Protein AF-A0A397TLA1-F1 (afdb_monomer)

InterPro domains:
  IPR000210 BTB/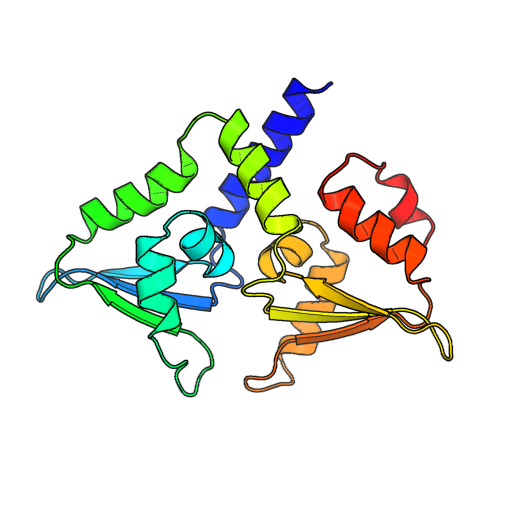POZ domain [PF00651] (15-106)
  IPR000210 BTB/POZ domain [PS50097] (23-85)
  IPR000210 BTB/POZ domain [PS50097] (108-170)
  IPR000210 BTB/POZ domain [SM00225] (23-125)
  IPR011333 SKP1/BTB/POZ domain superfamily [G3DSA:3.30.710.10] (3-90)
  IPR011333 SKP1/BTB/POZ domain superfamily [G3DSA:3.30.710.10] (91-175)
  IPR011333 SKP1/BTB/POZ domain superfamily [SSF54695] (5-84)
  IPR011333 SKP1/BTB/POZ domain superfamily [SSF54695] (95-170)

Foldseek 3Di:
DVVVVLLVLLVLLLVLFVDQPPFQEWEWEADPPQIDIDTGHCLLCVLVDVPVVVVQVPFDQDQQRRTYYYHHPHGPVRVVVVSVVSSDPDSNVSNVSSLVSLVDQPPFLAWEWEAAPPQIDIDTGHLSLCVSVDVVSVVVQVVQVVPDRNDRHYYYHHQHGPVLVVVVSCCSSPVPDPVSVVPRD

Nearest PDB structures (foldseek):
  2vkp-assembly1_B-2  TM=8.103E-01  e=4.830E-03  Homo sapiens
  7x4x-assembly2_C  TM=7.916E-01  e=1.753E-02  Homo sapiens
  9etx-assembly1_B  TM=4.830E-01  e=3.779E-03  Homo sapiens
  9ety-assembly1_B  TM=4.825E-01  e=7.422E-03  Homo sapiens
  9ety-assembly1_A  TM=4.480E-01  e=3.442E-02  Homo sapiens

pLDDT: mean 77.21, std 14.26, range [38.0, 95.19]

Sequence (185 aa):
MPTEFFSKLSHNYIELLKDDEYCDITIEVGEDPNVKIFRAHMNILCYRSPYLRRALASNKKNDDGLSHIKLSNVSPEIFQIILELNLCYKSRYASQNYIELLKDDEYYDITIEVGGDPNVKIFRAHMNILCYRSPYLRRALTSNRRNNDNILAHIKFPNISPEIFQIILESYIEEINQFVFANIV

Organism: NCBI:txid658196

Mean predicted aligned error: 8.97 Å

Secondary structure (DSSP, 8-state):
-HHHHHHHHHHHHHHHHH--TT--EEEEES-TTS-EEEEE-HHHHHHH-HHHHHHHHTPPPPTTS-EEEEETTS-HHHHHHHHHHHHHS-HHHHHHHHHHHHH--SS--EEEEES-TT--EEEEE-HHHHHHH-HHHHHHHHHHTTS-SS--EEEEETTS-HHHHHHHHHHTTS---TTTGGGT-

Solvent-accessible surface area (backbone atoms only — not comparable to full-atom values): 10569 Å² total; per-residue (Å²): 112,70,69,56,51,39,49,51,41,20,49,50,45,45,50,58,72,68,49,80,70,76,48,45,30,40,39,40,21,23,49,89,92,57,60,40,79,45,75,41,46,54,54,60,48,34,70,76,28,68,65,54,32,57,62,50,73,74,50,73,63,48,99,81,57,46,33,70,48,79,40,56,94,40,52,44,68,60,49,51,48,55,59,48,52,73,65,64,57,59,54,75,52,36,24,48,53,45,49,51,58,73,70,44,85,67,74,51,50,30,41,38,42,21,19,43,89,90,58,60,42,79,45,73,38,46,55,56,61,47,33,71,76,28,69,66,54,30,55,57,50,61,64,52,59,81,75,56,86,78,57,71,41,75,50,78,38,53,92,40,52,45,68,59,49,50,51,54,60,49,33,77,70,38,92,63,58,78,66,60,65,72,75,74,114

Radius of gyration: 17.91 Å; Cα contacts (8 Å, |Δi|>4): 234; chains: 1; bounding box: 44×33×53 Å

Structure (mmCIF, N/CA/C/O backbone):
data_AF-A0A397TLA1-F1
#
_entry.id   AF-A0A397TLA1-F1
#
loop_
_atom_site.group_PDB
_atom_site.id
_atom_site.type_symbol
_atom_site.label_atom_id
_atom_site.label_alt_id
_atom_site.label_comp_id
_atom_site.label_asym_id
_atom_site.label_entity_id
_atom_site.label_seq_id
_atom_site.pdbx_PDB_ins_code
_atom_site.Cartn_x
_atom_site.Cartn_y
_atom_site.Cartn_z
_atom_site.occupancy
_atom_site.B_iso_or_equiv
_atom_site.auth_seq_id
_atom_site.auth_comp_id
_atom_site.auth_asym_id
_atom_site.auth_atom_id
_atom_site.pdbx_PDB_model_num
ATOM 1 N N . MET A 1 1 ? 13.402 14.336 20.586 1.00 61.03 1 MET A N 1
ATOM 2 C CA . MET A 1 1 ? 11.933 14.201 20.624 1.00 61.03 1 MET A CA 1
ATOM 3 C C . MET A 1 1 ? 11.291 14.368 19.232 1.00 61.03 1 MET A C 1
ATOM 5 O O . MET A 1 1 ? 10.930 13.333 18.705 1.00 61.03 1 MET A O 1
ATOM 9 N N . PRO A 1 2 ? 11.255 15.514 18.507 1.00 62.81 2 PRO A N 1
ATOM 10 C CA . PRO A 1 2 ? 10.712 15.526 17.127 1.00 62.81 2 PRO A CA 1
ATOM 11 C C . PRO A 1 2 ? 11.607 14.832 16.085 1.00 62.81 2 PRO A C 1
ATOM 13 O O . PRO A 1 2 ? 11.128 14.103 15.225 1.00 62.81 2 PRO A O 1
ATOM 16 N N . THR A 1 3 ? 12.927 15.038 16.163 1.00 66.38 3 THR A N 1
ATOM 17 C CA . THR A 1 3 ? 13.888 14.487 15.189 1.00 66.38 3 THR A CA 1
ATOM 18 C C . THR A 1 3 ? 13.927 12.959 15.200 1.00 66.38 3 THR A C 1
ATOM 20 O O . THR A 1 3 ? 14.058 12.340 14.151 1.00 66.38 3 THR A O 1
ATOM 23 N N . GLU A 1 4 ? 13.787 12.353 16.379 1.00 75.00 4 GLU A N 1
ATOM 24 C CA . GLU A 1 4 ? 13.768 10.898 16.557 1.00 75.00 4 GLU A CA 1
ATOM 25 C C . GLU A 1 4 ? 12.482 10.284 15.995 1.00 75.00 4 GLU A C 1
ATOM 27 O O . GLU A 1 4 ? 12.544 9.327 15.228 1.00 75.00 4 GLU A O 1
ATOM 32 N N . PHE A 1 5 ? 11.337 10.915 16.264 1.00 71.56 5 PHE A N 1
ATOM 33 C CA . PHE A 1 5 ? 10.049 10.544 15.688 1.00 71.56 5 PHE A CA 1
ATOM 34 C C . PHE A 1 5 ? 10.057 10.605 14.150 1.00 71.56 5 PHE A C 1
ATOM 36 O O . PHE A 1 5 ? 9.744 9.616 13.486 1.00 71.56 5 PHE A O 1
ATOM 43 N N . PHE A 1 6 ? 10.486 11.727 13.556 1.00 72.12 6 PHE A N 1
ATOM 44 C CA . PHE A 1 6 ? 10.551 11.854 12.095 1.00 72.12 6 PHE A CA 1
ATOM 45 C C . PHE A 1 6 ? 11.574 10.894 11.477 1.00 72.12 6 PHE A C 1
ATOM 47 O O . PHE A 1 6 ? 11.325 10.353 10.399 1.00 72.12 6 PHE A O 1
ATOM 54 N N . SER A 1 7 ? 12.691 10.632 12.164 1.00 77.69 7 SER A N 1
ATOM 55 C CA . SER A 1 7 ? 13.667 9.615 11.755 1.00 77.69 7 SER A CA 1
ATOM 56 C C . SER A 1 7 ? 13.031 8.222 11.721 1.00 77.69 7 SER A C 1
ATOM 58 O O . SER A 1 7 ? 13.134 7.522 10.714 1.00 77.69 7 SER A O 1
ATOM 60 N N . LYS A 1 8 ? 12.279 7.852 12.764 1.00 79.38 8 LYS A N 1
ATOM 61 C CA . LYS A 1 8 ? 11.575 6.567 12.851 1.00 79.38 8 LYS A CA 1
ATOM 62 C C . LYS A 1 8 ? 10.486 6.425 11.788 1.00 79.38 8 LYS A C 1
ATOM 64 O O . LYS A 1 8 ? 10.414 5.390 11.139 1.00 79.38 8 LYS A O 1
ATOM 69 N N . LEU A 1 9 ? 9.682 7.462 11.545 1.00 76.69 9 LEU A N 1
ATOM 70 C CA . LEU A 1 9 ? 8.700 7.449 10.452 1.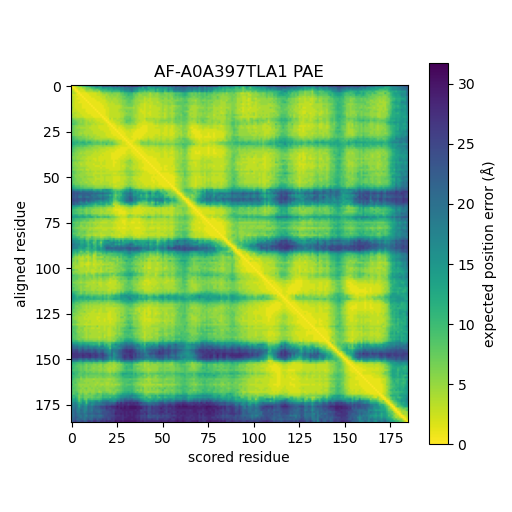00 76.69 9 LEU A CA 1
ATOM 71 C C . LEU A 1 9 ? 9.361 7.330 9.075 1.00 76.69 9 LEU A C 1
ATOM 73 O O . LEU A 1 9 ? 8.881 6.583 8.228 1.00 76.69 9 LEU A O 1
ATOM 77 N N . SER A 1 10 ? 10.477 8.034 8.863 1.00 78.38 10 SER A N 1
ATOM 78 C CA . SER A 1 10 ? 11.254 7.921 7.623 1.00 78.38 10 SER A CA 1
ATOM 79 C C . SER A 1 10 ? 11.753 6.494 7.418 1.00 78.38 10 SER A C 1
ATOM 81 O O . SER A 1 10 ? 11.657 5.960 6.317 1.00 78.38 10 SER A O 1
ATOM 83 N N . HIS A 1 11 ? 12.272 5.880 8.483 1.00 80.81 11 HIS A N 1
ATOM 84 C CA . HIS A 1 11 ? 12.753 4.507 8.458 1.00 80.81 11 HIS A CA 1
ATOM 85 C C . HIS A 1 11 ? 11.624 3.525 8.134 1.00 80.81 11 HIS A C 1
ATOM 87 O O . HIS A 1 11 ? 11.766 2.736 7.207 1.00 80.81 11 HIS A O 1
ATOM 93 N N . ASN A 1 12 ? 10.475 3.659 8.801 1.00 81.62 12 ASN A N 1
ATOM 94 C CA . ASN A 1 12 ? 9.298 2.833 8.542 1.00 81.62 12 ASN A CA 1
ATOM 95 C C . ASN A 1 12 ? 8.833 2.913 7.083 1.00 81.62 12 ASN A C 1
ATOM 97 O O . ASN A 1 12 ? 8.512 1.897 6.477 1.00 81.62 12 ASN A O 1
ATOM 101 N N . TYR A 1 13 ? 8.809 4.116 6.503 1.00 79.69 13 TYR A N 1
ATOM 102 C CA . TYR A 1 13 ? 8.435 4.301 5.102 1.00 79.69 13 TYR A CA 1
ATOM 103 C C . TYR A 1 13 ? 9.435 3.649 4.138 1.00 79.69 13 TYR A C 1
ATOM 105 O O . TYR A 1 13 ? 9.034 3.048 3.145 1.00 79.69 13 TYR A O 1
ATOM 113 N N . ILE A 1 14 ? 10.735 3.739 4.438 1.00 80.69 14 ILE A N 1
ATOM 114 C CA . ILE A 1 14 ? 11.793 3.084 3.655 1.00 80.69 14 ILE A CA 1
ATOM 115 C C . ILE A 1 14 ? 11.670 1.561 3.735 1.00 80.69 14 ILE A C 1
ATOM 117 O O . ILE A 1 14 ? 11.853 0.894 2.720 1.00 80.69 14 ILE A O 1
ATOM 121 N N . GLU A 1 15 ? 11.385 1.008 4.915 1.00 84.12 15 GLU A N 1
ATOM 122 C CA . GLU A 1 15 ? 11.155 -0.430 5.075 1.00 84.12 15 GLU A CA 1
ATOM 123 C C . GLU A 1 15 ? 9.903 -0.879 4.324 1.00 84.12 15 GLU A C 1
ATOM 125 O O . GLU A 1 15 ? 9.980 -1.841 3.570 1.00 84.12 15 GLU A O 1
ATOM 130 N N . LEU A 1 16 ? 8.797 -0.133 4.430 1.00 83.38 16 LEU A N 1
ATOM 131 C CA . LEU A 1 16 ? 7.561 -0.419 3.698 1.00 83.38 16 LEU A CA 1
ATOM 132 C C . LEU A 1 16 ? 7.778 -0.439 2.178 1.00 83.38 16 LEU A C 1
ATOM 134 O O . LEU A 1 16 ? 7.240 -1.297 1.493 1.00 83.38 16 LEU A O 1
ATOM 138 N N . LEU A 1 17 ? 8.585 0.482 1.646 1.00 79.62 17 LEU A N 1
ATOM 139 C CA . LEU A 1 17 ? 8.916 0.534 0.219 1.00 79.62 17 LEU A CA 1
ATOM 140 C C . LEU A 1 17 ? 9.814 -0.619 -0.257 1.00 79.62 17 LEU A C 1
ATOM 142 O O . LEU A 1 17 ? 9.858 -0.897 -1.454 1.00 79.62 17 LEU A O 1
ATOM 146 N N . LYS A 1 18 ? 10.576 -1.236 0.651 1.00 80.81 18 LYS A N 1
ATOM 147 C CA . LYS A 1 18 ? 11.429 -2.399 0.358 1.00 80.81 18 LYS A CA 1
ATOM 148 C C . LYS A 1 18 ? 10.708 -3.726 0.575 1.00 80.81 18 LYS A C 1
ATOM 150 O O . LYS A 1 18 ? 11.216 -4.748 0.121 1.00 80.81 18 LYS A O 1
ATOM 155 N N . ASP A 1 19 ? 9.589 -3.701 1.289 1.00 82.56 19 ASP A N 1
ATOM 156 C CA . ASP A 1 19 ? 8.765 -4.867 1.568 1.00 82.56 19 ASP A CA 1
ATOM 157 C C . ASP A 1 19 ? 8.106 -5.367 0.274 1.00 82.56 19 ASP A C 1
ATOM 159 O O . ASP A 1 19 ? 7.512 -4.593 -0.479 1.00 82.56 19 ASP A O 1
ATOM 163 N N . ASP A 1 20 ? 8.226 -6.662 -0.001 1.00 81.88 20 ASP A N 1
ATOM 164 C CA . ASP A 1 20 ? 7.573 -7.320 -1.133 1.00 81.88 20 ASP A CA 1
ATOM 165 C C . ASP A 1 20 ? 6.206 -7.923 -0.749 1.00 81.88 20 ASP A C 1
ATOM 167 O O . ASP A 1 20 ? 5.469 -8.429 -1.611 1.00 81.88 20 ASP A O 1
ATOM 171 N N . GLU A 1 21 ? 5.824 -7.829 0.531 1.00 82.62 21 GLU A N 1
ATOM 172 C CA . GLU A 1 21 ? 4.483 -8.138 1.003 1.00 82.62 21 GLU A CA 1
ATOM 173 C C . GLU A 1 21 ? 3.470 -7.078 0.531 1.00 82.62 21 GLU A C 1
ATOM 175 O O . GLU A 1 21 ? 3.739 -5.880 0.446 1.00 82.62 21 GLU A O 1
ATOM 180 N N . TYR A 1 22 ? 2.246 -7.530 0.245 1.00 79.56 22 TYR A N 1
ATOM 181 C CA . TYR A 1 22 ? 1.111 -6.678 -0.146 1.00 79.56 22 TYR A CA 1
ATOM 182 C C . TYR A 1 22 ? 1.318 -5.817 -1.407 1.00 79.56 22 TYR A C 1
ATOM 184 O O . TYR A 1 22 ? 0.520 -4.918 -1.646 1.00 79.56 22 TYR A O 1
ATOM 192 N N . CYS A 1 23 ? 2.318 -6.101 -2.251 1.00 85.94 23 CYS A N 1
ATOM 193 C CA . CYS A 1 23 ? 2.401 -5.477 -3.572 1.00 85.94 23 CYS A CA 1
ATOM 194 C C . CYS A 1 23 ? 1.155 -5.811 -4.408 1.00 85.94 23 CYS A C 1
ATOM 196 O O . CYS A 1 23 ? 0.859 -6.984 -4.659 1.00 85.94 23 CYS A O 1
ATOM 198 N N . ASP A 1 24 ? 0.464 -4.770 -4.851 1.00 83.62 24 ASP A N 1
ATOM 199 C CA . ASP A 1 24 ? -0.797 -4.783 -5.598 1.00 83.62 24 ASP A CA 1
ATOM 200 C C . ASP A 1 24 ? -0.617 -4.344 -7.064 1.00 83.62 24 ASP A C 1
ATOM 202 O O . ASP A 1 24 ? -1.585 -4.292 -7.829 1.00 83.62 24 ASP A O 1
ATOM 206 N N . ILE A 1 25 ? 0.629 -4.074 -7.473 1.00 85.31 25 ILE A N 1
ATOM 207 C CA . ILE A 1 25 ? 1.007 -3.771 -8.852 1.00 85.31 25 ILE A CA 1
ATOM 208 C C . ILE A 1 25 ? 2.279 -4.500 -9.295 1.00 85.31 25 ILE A C 1
ATOM 210 O O . ILE A 1 25 ? 3.273 -4.578 -8.568 1.00 85.31 25 ILE A O 1
ATOM 214 N N . THR A 1 26 ? 2.246 -4.970 -10.542 1.00 90.00 26 THR A N 1
ATOM 215 C CA . THR A 1 26 ? 3.396 -5.463 -11.303 1.00 90.00 26 THR A CA 1
ATOM 216 C C . THR A 1 26 ? 3.693 -4.525 -12.476 1.00 90.00 26 THR A C 1
ATOM 218 O O . THR A 1 26 ? 2.801 -4.171 -13.244 1.00 90.00 26 THR A O 1
ATOM 221 N N . ILE A 1 27 ? 4.952 -4.124 -12.628 1.00 90.38 27 ILE A N 1
ATOM 222 C CA . ILE A 1 27 ? 5.411 -3.178 -13.649 1.00 90.38 27 ILE A CA 1
ATOM 223 C C . ILE A 1 27 ? 6.466 -3.872 -14.505 1.00 90.38 27 ILE A C 1
ATOM 225 O O . ILE A 1 27 ? 7.557 -4.174 -14.025 1.00 90.38 27 ILE A O 1
ATOM 229 N N . GLU A 1 28 ? 6.145 -4.121 -15.768 1.00 92.94 28 GLU A N 1
ATOM 230 C CA . GLU A 1 28 ? 7.103 -4.587 -16.768 1.00 92.94 28 GLU A CA 1
ATOM 231 C C . GLU A 1 28 ? 7.784 -3.375 -17.410 1.00 92.94 28 GLU A C 1
ATOM 233 O O . GLU A 1 28 ? 7.113 -2.476 -17.914 1.00 92.94 28 GLU A O 1
ATOM 238 N N . VAL A 1 29 ? 9.111 -3.321 -17.380 1.00 93.94 29 VAL A N 1
ATOM 239 C CA . VAL A 1 29 ? 9.891 -2.172 -17.855 1.00 93.94 29 VAL A CA 1
ATOM 240 C C . VAL A 1 29 ? 10.926 -2.624 -18.869 1.00 93.94 29 VAL A C 1
ATOM 242 O O . VAL A 1 29 ? 11.595 -3.636 -18.657 1.00 93.94 29 VAL A O 1
ATOM 245 N N . GLY A 1 30 ? 11.095 -1.827 -19.920 1.00 92.81 30 GLY A N 1
ATOM 246 C CA . GLY A 1 30 ? 12.044 -2.075 -20.997 1.00 92.81 30 GLY A CA 1
ATOM 247 C C . GLY A 1 30 ? 11.428 -2.802 -22.189 1.00 92.81 30 GLY A C 1
ATOM 248 O O . GLY A 1 30 ? 10.219 -3.033 -22.270 1.00 92.81 30 GLY A O 1
ATOM 249 N N . GLU A 1 31 ? 12.295 -3.150 -23.132 1.00 90.88 31 GLU A N 1
ATOM 250 C CA . GLU A 1 31 ? 11.961 -3.845 -24.374 1.00 90.88 31 GLU A CA 1
ATOM 251 C C . GLU A 1 31 ? 12.884 -5.048 -24.554 1.00 90.88 31 GLU A C 1
ATOM 253 O O . GLU A 1 31 ? 13.997 -5.063 -24.026 1.00 90.88 31 GLU A O 1
ATOM 258 N N . ASP A 1 32 ? 12.414 -6.064 -25.281 1.00 87.06 32 ASP A N 1
ATOM 259 C CA . ASP A 1 32 ? 13.175 -7.288 -25.541 1.00 87.06 32 ASP A CA 1
ATOM 260 C C . ASP A 1 32 ? 14.551 -6.967 -26.163 1.00 87.06 32 ASP A C 1
ATOM 262 O O . ASP A 1 32 ? 14.627 -6.129 -27.068 1.00 87.06 32 ASP A O 1
ATOM 266 N N . PRO A 1 33 ? 15.651 -7.581 -25.683 1.00 88.62 33 PRO A N 1
ATOM 267 C CA . PRO A 1 33 ? 15.737 -8.637 -24.659 1.00 88.62 33 PRO A CA 1
ATOM 268 C C . PRO A 1 33 ? 15.887 -8.130 -23.209 1.00 88.62 33 PRO A C 1
ATOM 270 O O . PRO A 1 33 ? 16.055 -8.922 -22.285 1.00 88.62 33 PRO A O 1
ATOM 273 N N . ASN A 1 34 ? 15.852 -6.816 -22.981 1.00 90.19 34 ASN A N 1
ATOM 274 C CA . ASN A 1 34 ? 16.165 -6.167 -21.705 1.00 90.19 34 ASN A CA 1
ATOM 275 C C . ASN A 1 34 ? 14.898 -5.770 -20.933 1.00 90.19 34 ASN A C 1
ATOM 277 O O . ASN A 1 34 ? 14.701 -4.604 -20.581 1.00 90.19 34 ASN A O 1
ATOM 281 N N . VAL A 1 35 ? 14.033 -6.748 -20.670 1.00 94.00 35 VAL A N 1
ATOM 282 C CA . VAL A 1 35 ? 12.810 -6.553 -19.883 1.00 94.00 35 VAL A CA 1
ATOM 283 C C . VAL A 1 35 ? 13.050 -6.940 -18.426 1.00 94.00 35 VAL A C 1
ATOM 285 O O . VAL A 1 35 ? 13.612 -7.996 -18.135 1.00 94.00 35 VAL A O 1
ATOM 288 N N . LYS A 1 36 ? 12.583 -6.109 -17.489 1.00 95.19 36 LYS A N 1
ATOM 289 C CA . LYS A 1 36 ? 12.593 -6.412 -16.052 1.00 95.19 36 LYS A CA 1
ATOM 290 C C . LYS A 1 36 ? 11.224 -6.168 -15.434 1.00 95.19 36 LYS A C 1
ATOM 292 O O . LYS A 1 36 ? 10.534 -5.211 -15.776 1.00 95.19 36 LYS A O 1
ATOM 297 N N . ILE A 1 37 ? 10.860 -7.029 -14.490 1.00 92.38 37 ILE A N 1
ATOM 298 C CA . ILE A 1 37 ? 9.601 -6.959 -13.752 1.00 92.38 37 ILE A CA 1
ATOM 299 C C . ILE A 1 37 ? 9.861 -6.390 -12.358 1.00 92.38 37 ILE A C 1
ATOM 301 O O . ILE A 1 37 ? 10.768 -6.836 -11.652 1.00 92.38 37 ILE A O 1
ATOM 305 N N . PHE A 1 38 ? 9.040 -5.424 -11.959 1.00 90.62 38 PHE A N 1
ATOM 306 C CA . PHE A 1 38 ? 9.057 -4.797 -10.643 1.00 90.62 38 PHE A CA 1
ATOM 307 C C . PHE A 1 38 ? 7.720 -5.017 -9.944 1.00 90.62 38 PHE A C 1
ATOM 309 O O . PHE A 1 38 ? 6.666 -4.932 -10.572 1.00 90.62 38 PHE A O 1
ATOM 316 N N . ARG A 1 39 ? 7.762 -5.261 -8.635 1.00 88.94 39 ARG A N 1
ATOM 317 C CA . ARG A 1 39 ? 6.581 -5.285 -7.767 1.00 88.94 39 ARG A CA 1
ATOM 318 C C . ARG A 1 39 ? 6.648 -4.087 -6.833 1.00 88.94 39 ARG A C 1
ATOM 320 O O . ARG A 1 39 ? 7.735 -3.719 -6.396 1.00 88.94 39 ARG A O 1
ATOM 327 N N . ALA A 1 40 ? 5.508 -3.457 -6.592 1.00 88.31 40 ALA A N 1
ATOM 328 C CA . ALA A 1 40 ? 5.420 -2.268 -5.755 1.00 88.31 40 ALA A CA 1
ATOM 329 C C . ALA A 1 40 ? 4.011 -2.118 -5.167 1.00 88.31 40 ALA A C 1
ATOM 331 O O . ALA A 1 40 ? 3.120 -2.918 -5.462 1.00 88.31 40 ALA A O 1
ATOM 332 N N . HIS A 1 41 ? 3.816 -1.074 -4.361 1.00 85.94 41 HIS A N 1
ATOM 333 C CA . HIS A 1 41 ? 2.515 -0.683 -3.817 1.00 85.94 41 HIS A CA 1
ATOM 334 C C . HIS A 1 41 ? 1.951 0.521 -4.583 1.00 85.94 41 HIS A C 1
ATOM 336 O O . HIS A 1 41 ? 2.597 1.573 -4.669 1.00 85.94 41 HIS A O 1
AT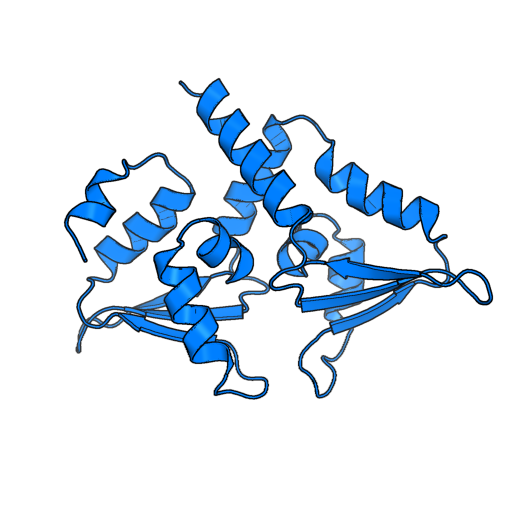OM 342 N N . MET A 1 42 ? 0.746 0.387 -5.141 1.00 85.50 42 MET A N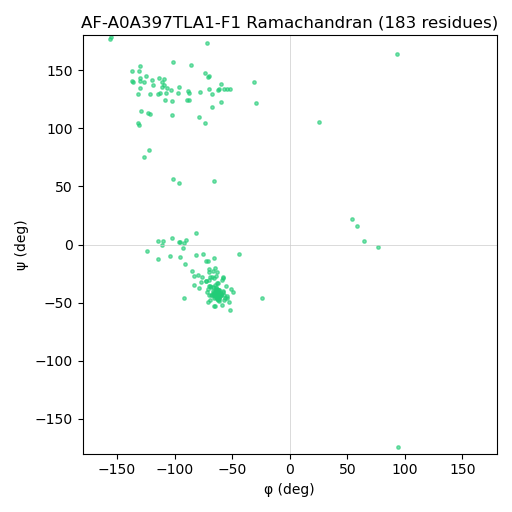 1
ATOM 343 C CA . MET A 1 42 ? 0.071 1.416 -5.932 1.00 85.50 42 MET A CA 1
ATOM 344 C C . MET A 1 42 ? -0.148 2.678 -5.119 1.00 85.50 42 MET A C 1
ATOM 346 O O . MET A 1 42 ? 0.121 3.759 -5.634 1.00 85.50 42 MET A O 1
ATOM 350 N N . ASN A 1 43 ? -0.590 2.557 -3.863 1.00 85.25 43 ASN A N 1
ATOM 351 C CA . ASN A 1 43 ? -0.820 3.710 -2.994 1.00 85.25 43 ASN A CA 1
ATOM 352 C C . ASN A 1 43 ? 0.445 4.580 -2.892 1.00 85.25 43 ASN A C 1
ATOM 354 O O . ASN A 1 43 ? 0.385 5.785 -3.123 1.00 85.25 43 ASN A O 1
ATOM 358 N N . ILE A 1 44 ? 1.616 3.969 -2.688 1.00 85.62 44 ILE A N 1
ATOM 359 C CA . ILE A 1 44 ? 2.885 4.697 -2.613 1.00 85.62 44 ILE A CA 1
ATOM 360 C C . ILE A 1 44 ? 3.289 5.268 -3.982 1.00 85.62 44 ILE A C 1
ATOM 362 O O . ILE A 1 44 ? 3.626 6.450 -4.088 1.00 85.62 44 ILE A O 1
ATOM 366 N N . LEU A 1 45 ? 3.239 4.469 -5.052 1.00 86.44 45 LEU A N 1
ATOM 367 C CA . LEU A 1 45 ? 3.636 4.921 -6.391 1.00 86.44 45 LEU A CA 1
ATOM 368 C C . LEU A 1 45 ? 2.753 6.054 -6.929 1.00 86.44 45 LEU A C 1
ATOM 370 O O . LEU A 1 45 ? 3.273 7.057 -7.425 1.00 86.44 45 LEU A O 1
ATOM 374 N N . CYS A 1 46 ? 1.431 5.915 -6.824 1.00 85.88 46 CYS A N 1
ATOM 375 C CA . CYS A 1 46 ? 0.448 6.908 -7.257 1.00 85.88 46 CYS A CA 1
ATOM 376 C C . CYS A 1 46 ? 0.530 8.181 -6.419 1.00 85.88 46 CYS A C 1
ATOM 378 O O . CYS A 1 46 ? 0.366 9.286 -6.950 1.00 85.88 46 CYS A O 1
ATOM 380 N N . TYR A 1 47 ? 0.804 8.051 -5.122 1.00 82.62 47 TYR A N 1
ATOM 381 C CA . TYR A 1 47 ? 1.042 9.195 -4.259 1.00 82.62 47 TYR A CA 1
ATOM 382 C C . TYR A 1 47 ? 2.282 9.984 -4.710 1.00 82.62 47 TYR A C 1
ATOM 384 O O . TYR A 1 47 ? 2.223 11.199 -4.892 1.00 82.62 47 TYR A O 1
ATOM 392 N N . ARG A 1 48 ? 3.392 9.289 -4.983 1.00 81.94 48 ARG A N 1
ATOM 393 C CA . ARG A 1 48 ? 4.688 9.902 -5.316 1.00 81.94 48 ARG A CA 1
ATOM 394 C C . ARG A 1 48 ? 4.822 10.388 -6.757 1.00 81.94 48 ARG A C 1
ATOM 396 O O . ARG A 1 48 ? 5.618 11.290 -7.018 1.00 81.94 48 ARG A O 1
ATOM 403 N N . SER A 1 49 ? 4.079 9.803 -7.692 1.00 84.00 49 SER A N 1
ATOM 404 C CA . SER A 1 49 ? 4.183 10.113 -9.116 1.00 84.00 49 SER A CA 1
ATOM 405 C C . SER A 1 49 ? 2.805 10.373 -9.724 1.00 84.00 49 SER A C 1
ATOM 407 O O . SER A 1 49 ? 2.092 9.431 -10.075 1.00 84.00 49 SER A O 1
ATOM 409 N N . PRO A 1 50 ? 2.439 11.648 -9.959 1.00 84.25 50 PRO A N 1
ATOM 410 C CA . PRO A 1 50 ? 1.221 11.997 -10.690 1.00 84.25 50 PRO A CA 1
ATOM 411 C C . PRO A 1 50 ? 1.171 11.395 -12.100 1.00 84.25 50 PRO A C 1
ATOM 413 O O . PRO A 1 50 ? 0.091 11.165 -12.638 1.00 84.25 50 PRO A O 1
ATOM 416 N N . TYR A 1 51 ? 2.334 11.147 -12.715 1.00 85.44 51 TYR A N 1
ATOM 417 C CA . TYR A 1 51 ? 2.420 10.448 -13.995 1.00 85.44 51 TYR A CA 1
ATOM 418 C C . TYR A 1 51 ? 1.951 8.995 -13.864 1.00 85.44 51 TYR A C 1
ATOM 420 O O . TYR A 1 51 ? 1.040 8.595 -14.587 1.00 85.44 51 TYR A O 1
ATOM 428 N N . LEU A 1 52 ? 2.514 8.239 -12.911 1.00 84.56 52 LEU A N 1
ATOM 429 C CA . LEU A 1 52 ? 2.107 6.851 -12.672 1.00 84.56 52 LEU A CA 1
ATOM 430 C C . LEU A 1 52 ? 0.655 6.779 -12.205 1.00 84.56 52 LEU A C 1
ATOM 432 O O . LEU A 1 52 ? -0.076 5.925 -12.689 1.00 84.56 52 LEU A O 1
ATOM 436 N N . ARG A 1 53 ? 0.204 7.723 -11.369 1.00 86.44 53 ARG A N 1
ATOM 437 C CA . ARG A 1 53 ? -1.205 7.844 -10.969 1.00 86.44 53 ARG A CA 1
ATOM 438 C C . ARG A 1 53 ? -2.134 7.899 -12.179 1.00 86.44 53 ARG A C 1
ATOM 440 O O . ARG A 1 53 ? -3.093 7.141 -12.249 1.00 86.44 53 ARG A O 1
ATOM 447 N N . ARG A 1 54 ? -1.837 8.763 -13.157 1.00 85.88 54 ARG A N 1
ATOM 448 C CA . ARG A 1 54 ? -2.640 8.862 -14.387 1.00 85.88 54 ARG A CA 1
ATOM 449 C C . ARG A 1 54 ? -2.559 7.596 -15.235 1.00 85.88 54 ARG A C 1
ATOM 451 O O . ARG A 1 54 ? -3.589 7.139 -15.713 1.00 85.88 54 ARG A O 1
ATOM 458 N N . ALA A 1 55 ? -1.364 7.028 -15.396 1.00 82.81 55 ALA A N 1
ATOM 459 C CA . ALA A 1 55 ? -1.168 5.795 -16.161 1.00 82.81 55 ALA A CA 1
ATOM 460 C C . ALA A 1 55 ? -1.908 4.592 -15.541 1.00 82.81 55 ALA A C 1
ATOM 462 O O . ALA A 1 55 ? -2.393 3.712 -16.257 1.00 82.81 55 ALA A O 1
ATOM 463 N N . LEU A 1 56 ? -2.023 4.567 -14.211 1.00 81.00 56 LEU A N 1
ATOM 464 C CA . LEU A 1 56 ? -2.706 3.517 -13.462 1.00 81.00 56 LEU A CA 1
ATOM 465 C C . LEU A 1 56 ? -4.214 3.712 -13.394 1.00 81.00 56 LEU A C 1
ATOM 467 O O . LEU A 1 56 ? -4.941 2.731 -13.492 1.00 81.00 56 LEU A O 1
ATOM 471 N N . ALA A 1 57 ? -4.695 4.952 -13.321 1.00 78.69 57 ALA A N 1
ATOM 472 C CA . ALA A 1 57 ? -6.125 5.248 -13.374 1.00 78.69 57 ALA A CA 1
ATOM 473 C C . ALA A 1 57 ? -6.783 4.754 -14.677 1.00 78.69 57 ALA A C 1
ATOM 475 O O . ALA A 1 57 ? -7.954 4.382 -14.679 1.00 78.69 57 ALA A O 1
ATOM 476 N N . SER A 1 58 ? -6.034 4.729 -15.785 1.00 69.62 58 SER A N 1
ATOM 477 C CA . SER A 1 58 ? -6.500 4.193 -17.069 1.00 69.62 58 SER A CA 1
ATOM 478 C C . SER A 1 58 ? -6.405 2.670 -17.199 1.00 69.62 58 SER A C 1
ATOM 480 O O . SER A 1 58 ? -6.913 2.124 -18.179 1.00 69.62 58 SER A O 1
ATOM 482 N N . ASN A 1 59 ? -5.756 1.976 -16.259 1.00 66.56 59 ASN A N 1
ATOM 483 C CA . ASN A 1 59 ? -5.603 0.527 -16.323 1.00 66.56 59 ASN A CA 1
ATOM 484 C C . ASN A 1 59 ? -6.795 -0.187 -15.687 1.00 66.56 59 ASN A C 1
ATOM 486 O O . ASN A 1 59 ? -7.190 0.098 -14.558 1.00 66.56 59 ASN A O 1
ATOM 490 N N . LYS A 1 60 ? -7.358 -1.155 -16.412 1.00 60.16 60 LYS A N 1
ATOM 491 C CA . LYS A 1 60 ? -8.331 -2.081 -15.832 1.00 60.16 60 LYS A CA 1
ATOM 492 C C . LYS A 1 60 ? -7.565 -3.113 -15.012 1.00 60.16 60 LYS A C 1
ATOM 494 O O . LYS A 1 60 ? -6.600 -3.684 -15.513 1.00 60.16 60 LYS A O 1
ATOM 499 N N . LYS A 1 61 ? -8.002 -3.356 -13.773 1.00 61.38 61 LYS A N 1
ATOM 500 C CA . LYS A 1 61 ? -7.525 -4.509 -13.002 1.00 61.38 61 LYS A CA 1
ATOM 501 C C . LYS A 1 61 ? -7.810 -5.777 -13.811 1.00 61.38 61 LYS A C 1
ATOM 503 O O . LYS A 1 61 ? -8.884 -5.907 -14.396 1.00 61.38 61 LYS A O 1
ATOM 508 N N . ASN A 1 62 ? -6.818 -6.646 -13.893 1.00 58.72 62 ASN A N 1
ATOM 509 C CA . ASN A 1 62 ? -6.928 -7.986 -14.459 1.00 58.72 62 ASN A CA 1
ATOM 510 C C . ASN A 1 62 ? -7.740 -8.909 -13.526 1.00 58.72 62 ASN A C 1
ATOM 512 O O . ASN A 1 62 ? -8.089 -8.544 -12.400 1.00 58.72 62 ASN A O 1
ATOM 516 N N . ASP A 1 63 ? -8.022 -10.121 -14.003 1.00 53.00 63 ASP A N 1
ATOM 517 C CA . ASP A 1 63 ? -8.854 -11.109 -13.305 1.00 53.00 63 ASP A CA 1
ATOM 518 C C . ASP A 1 63 ? -8.243 -11.633 -11.988 1.00 53.00 63 ASP A C 1
ATOM 520 O O . ASP A 1 63 ? -8.955 -12.261 -11.212 1.00 53.00 63 ASP A O 1
ATOM 524 N N . ASP A 1 64 ? -6.961 -11.369 -11.702 1.00 56.44 64 ASP A N 1
ATOM 525 C CA . ASP A 1 64 ? -6.299 -11.706 -10.426 1.00 56.44 64 ASP A CA 1
ATOM 526 C C . ASP A 1 64 ? -6.271 -10.534 -9.415 1.00 56.44 64 ASP A C 1
ATOM 528 O O . ASP A 1 64 ? -5.718 -10.653 -8.319 1.00 56.44 64 ASP A O 1
ATOM 532 N N . GLY A 1 65 ? -6.877 -9.393 -9.774 1.00 61.72 65 GLY A N 1
ATOM 533 C CA . GLY A 1 65 ? -6.977 -8.200 -8.933 1.00 61.72 65 GLY A CA 1
ATOM 534 C C . GLY A 1 65 ? -5.698 -7.358 -8.826 1.00 61.72 65 GLY A C 1
ATOM 535 O O . GLY A 1 65 ? -5.740 -6.302 -8.183 1.00 61.72 65 GLY A O 1
ATOM 536 N N . LEU A 1 66 ? -4.593 -7.778 -9.451 1.00 66.25 66 LEU A N 1
ATOM 537 C CA . LEU A 1 66 ? -3.255 -7.197 -9.342 1.00 66.25 66 LEU A CA 1
ATOM 538 C C . LEU A 1 66 ? -2.943 -6.340 -10.577 1.00 66.25 66 LEU A C 1
ATOM 540 O O . LEU A 1 66 ? -2.760 -6.830 -11.687 1.00 66.25 66 LEU A O 1
ATOM 544 N N . SER A 1 67 ? -2.850 -5.022 -10.409 1.00 76.25 67 SER A N 1
ATOM 545 C CA . SER A 1 67 ? -2.681 -4.125 -11.559 1.00 76.25 67 SER A CA 1
ATOM 546 C C . SER A 1 67 ? -1.382 -4.431 -12.312 1.00 76.25 67 SER A C 1
ATOM 548 O O . SER A 1 67 ? -0.320 -4.557 -11.704 1.00 76.25 67 SER A O 1
ATOM 550 N N . HIS A 1 68 ? -1.441 -4.513 -13.640 1.00 84.25 68 HIS A N 1
ATOM 551 C CA . HIS A 1 68 ? -0.266 -4.741 -14.479 1.00 84.25 68 HIS A CA 1
ATOM 552 C C . HIS A 1 68 ? -0.086 -3.596 -15.473 1.00 84.25 68 HIS A C 1
ATOM 554 O O . HIS A 1 68 ? -1.027 -3.240 -16.181 1.00 84.25 68 HIS A O 1
ATOM 560 N N . ILE A 1 69 ? 1.120 -3.024 -15.538 1.00 87.25 69 ILE A N 1
ATOM 561 C CA . ILE A 1 69 ? 1.462 -1.990 -16.524 1.00 87.25 69 ILE A CA 1
ATOM 562 C C . ILE A 1 69 ? 2.777 -2.314 -17.224 1.00 87.25 69 ILE A C 1
ATOM 564 O O . ILE A 1 69 ? 3.695 -2.861 -16.614 1.00 87.25 69 ILE A O 1
ATOM 568 N N . LYS A 1 70 ? 2.885 -1.890 -18.485 1.00 89.06 70 LYS A N 1
ATOM 569 C CA . LYS A 1 70 ? 4.106 -1.992 -19.282 1.00 89.06 70 LYS A CA 1
ATOM 570 C C . LYS A 1 70 ? 4.661 -0.609 -19.614 1.00 89.06 70 LYS A C 1
ATOM 572 O O . LYS A 1 70 ? 3.936 0.253 -20.107 1.00 89.06 70 LYS A O 1
ATOM 577 N N . LEU A 1 71 ? 5.949 -0.407 -19.351 1.00 88.88 71 LEU A N 1
ATOM 578 C CA . LEU A 1 71 ? 6.695 0.829 -19.580 1.00 88.88 71 LEU A CA 1
ATOM 579 C C . LEU A 1 71 ? 7.885 0.555 -20.510 1.00 88.88 71 LEU A C 1
ATOM 581 O O . LEU A 1 71 ? 9.021 0.415 -20.063 1.00 88.88 71 LEU A O 1
ATOM 585 N N . SER A 1 72 ? 7.625 0.503 -21.816 1.00 86.44 72 SER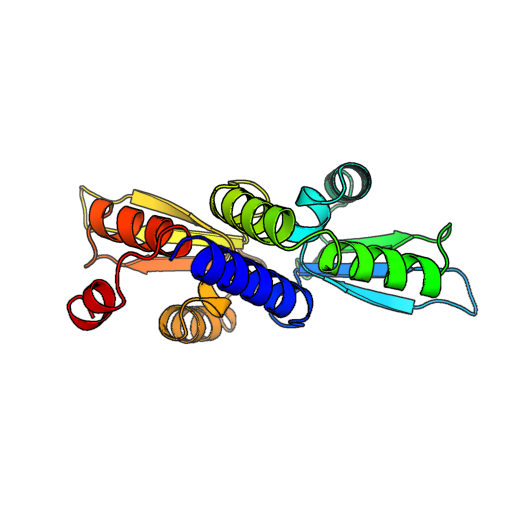 A N 1
ATOM 586 C CA . SER A 1 72 ? 8.656 0.204 -22.822 1.00 86.44 72 SER A CA 1
ATOM 587 C C . SER A 1 72 ? 9.685 1.332 -23.005 1.00 86.44 72 SER A C 1
ATOM 589 O O . SER A 1 72 ? 10.854 1.084 -23.262 1.00 86.44 72 SER A O 1
ATOM 591 N N . ASN A 1 73 ? 9.280 2.590 -22.796 1.00 84.75 73 ASN A N 1
ATOM 592 C CA . ASN A 1 73 ? 10.119 3.774 -23.049 1.00 84.75 73 ASN A CA 1
ATOM 593 C C . ASN A 1 73 ? 11.118 4.107 -21.921 1.00 84.75 73 ASN A C 1
ATOM 595 O O . ASN A 1 73 ? 11.685 5.200 -21.902 1.00 84.75 73 ASN A O 1
ATOM 599 N N . VAL A 1 74 ? 11.287 3.226 -20.936 1.00 88.44 74 VAL A N 1
ATOM 600 C CA . VAL A 1 74 ? 12.163 3.438 -19.776 1.00 88.44 74 VAL A CA 1
ATOM 601 C C . VAL A 1 74 ? 13.054 2.212 -19.632 1.00 88.44 74 VAL A C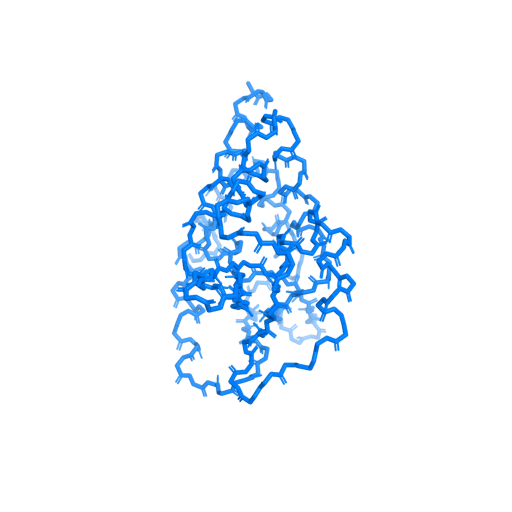 1
ATOM 603 O O . VAL A 1 74 ? 12.562 1.092 -19.724 1.00 88.44 74 VAL A O 1
ATOM 606 N N . SER A 1 75 ? 14.357 2.400 -19.402 1.00 92.44 75 SER A N 1
ATOM 607 C CA . SER A 1 75 ? 15.242 1.261 -19.135 1.00 92.44 75 SER A CA 1
ATOM 608 C C . SER A 1 75 ? 14.994 0.704 -17.724 1.00 92.44 75 SER A C 1
ATOM 610 O O . SER A 1 75 ? 14.696 1.482 -16.806 1.00 92.44 75 SER A O 1
ATOM 612 N N . PRO A 1 76 ? 15.154 -0.613 -17.507 1.00 93.56 76 PRO A N 1
ATOM 613 C CA . PRO A 1 76 ? 15.080 -1.213 -16.176 1.00 93.56 76 PRO A CA 1
ATOM 614 C C . PRO A 1 76 ? 15.934 -0.505 -15.116 1.00 93.56 76 PRO A C 1
ATOM 616 O O . PRO A 1 76 ? 15.491 -0.314 -13.986 1.00 93.56 76 PRO A O 1
ATOM 619 N N . GLU A 1 77 ? 17.147 -0.083 -15.467 1.00 91.38 77 GLU A N 1
ATOM 620 C CA . GLU A 1 77 ? 18.093 0.578 -14.562 1.00 91.38 77 GLU A CA 1
ATOM 621 C C . GLU A 1 77 ? 17.597 1.968 -14.168 1.00 91.38 77 GLU A C 1
ATOM 623 O O . GLU A 1 77 ? 17.624 2.328 -12.992 1.00 91.38 77 GLU A O 1
ATOM 628 N N . ILE A 1 78 ? 17.087 2.739 -15.133 1.00 89.19 78 ILE A N 1
ATOM 629 C CA . ILE A 1 78 ? 16.502 4.057 -14.864 1.00 89.19 78 ILE A CA 1
ATOM 630 C C . ILE A 1 78 ? 15.273 3.906 -13.970 1.00 89.19 78 ILE A C 1
ATOM 632 O O . ILE A 1 78 ? 15.099 4.676 -13.028 1.00 89.19 78 ILE A O 1
ATOM 636 N N . PHE A 1 79 ? 14.432 2.904 -14.225 1.00 89.50 79 PHE A N 1
ATOM 637 C CA . PHE A 1 79 ? 13.253 2.674 -13.400 1.00 89.50 79 PHE A CA 1
ATOM 638 C C . PHE A 1 79 ? 13.606 2.235 -11.977 1.00 89.50 79 PHE A C 1
ATOM 640 O O . PHE A 1 79 ? 13.017 2.742 -11.025 1.00 89.50 79 PHE A O 1
ATOM 647 N N . GLN A 1 80 ? 14.618 1.378 -11.813 1.00 88.00 80 GLN A N 1
ATOM 648 C CA . GLN A 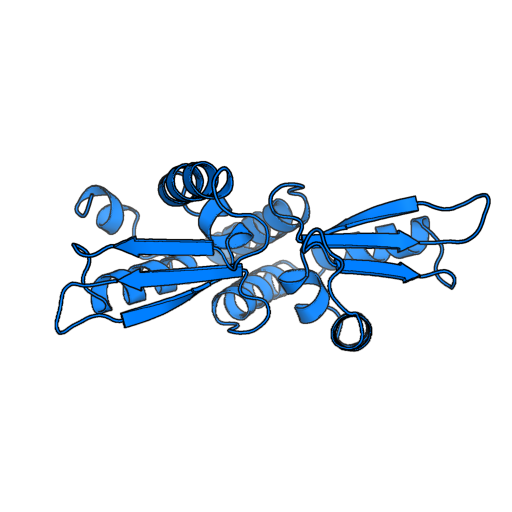1 80 ? 15.172 1.034 -10.503 1.00 88.00 80 GLN A CA 1
ATOM 649 C C . GLN A 1 80 ? 15.634 2.296 -9.758 1.00 88.00 80 GLN A C 1
ATOM 651 O O . GLN A 1 80 ? 15.262 2.491 -8.605 1.00 88.00 80 GLN A O 1
ATOM 656 N N . ILE A 1 81 ? 16.357 3.201 -10.430 1.00 84.31 81 ILE A N 1
ATOM 657 C CA . ILE A 1 81 ? 16.770 4.484 -9.843 1.00 84.31 81 ILE A CA 1
ATOM 658 C C . ILE A 1 81 ? 15.553 5.342 -9.477 1.00 84.31 81 ILE A C 1
ATOM 660 O O . ILE A 1 81 ? 15.558 5.974 -8.429 1.00 84.31 81 ILE A O 1
ATOM 664 N N . ILE A 1 82 ? 14.491 5.371 -10.287 1.00 83.44 82 ILE A N 1
ATOM 665 C CA . ILE A 1 82 ? 13.256 6.106 -9.959 1.00 83.44 82 ILE A CA 1
ATOM 666 C C . ILE A 1 82 ? 12.600 5.535 -8.693 1.00 83.44 82 ILE A C 1
ATOM 668 O O . ILE A 1 82 ? 12.198 6.305 -7.816 1.00 83.44 82 ILE A O 1
ATOM 672 N N . LEU A 1 83 ? 12.511 4.208 -8.564 1.00 79.88 83 LEU A N 1
ATOM 673 C CA . LEU A 1 83 ? 12.017 3.562 -7.344 1.00 79.88 83 LEU A CA 1
ATOM 674 C C . LEU A 1 83 ? 12.906 3.899 -6.138 1.00 79.88 83 LEU A C 1
ATOM 676 O O . LEU A 1 83 ? 12.399 4.251 -5.077 1.00 79.88 83 LEU A O 1
ATOM 680 N N . GLU A 1 84 ? 14.226 3.891 -6.307 1.00 76.75 84 GLU A N 1
ATOM 681 C CA . GLU A 1 84 ? 15.176 4.215 -5.239 1.00 76.75 84 GLU A CA 1
ATOM 682 C C . GLU A 1 84 ? 15.222 5.708 -4.885 1.00 76.75 84 GLU A C 1
ATOM 684 O O . GLU A 1 84 ? 15.397 6.076 -3.725 1.00 76.75 84 GLU A O 1
ATOM 689 N N . LEU A 1 85 ? 14.993 6.612 -5.835 1.00 70.69 85 LEU A N 1
ATOM 690 C CA . LEU A 1 85 ? 14.870 8.044 -5.564 1.00 70.69 85 LEU A CA 1
ATOM 691 C C . LEU A 1 85 ? 13.636 8.348 -4.711 1.00 70.69 85 LEU A C 1
ATOM 693 O O . LEU A 1 85 ? 13.672 9.279 -3.902 1.00 70.69 85 LEU A O 1
ATOM 697 N N . ASN A 1 86 ? 12.579 7.533 -4.816 1.00 62.44 86 ASN A N 1
ATOM 698 C CA . ASN A 1 86 ? 11.463 7.596 -3.872 1.00 62.44 86 ASN A CA 1
ATOM 699 C C . ASN A 1 86 ? 11.878 7.242 -2.432 1.00 62.44 86 ASN A C 1
ATOM 701 O O . ASN A 1 86 ? 11.230 7.730 -1.505 1.00 62.44 86 ASN A O 1
ATOM 705 N N . LEU A 1 87 ? 12.964 6.480 -2.234 1.00 59.59 87 LEU A N 1
ATOM 706 C CA . LEU A 1 87 ? 13.539 6.152 -0.921 1.00 59.59 87 LEU A CA 1
ATOM 707 C C . LEU A 1 87 ? 14.480 7.244 -0.373 1.00 59.59 87 LEU A C 1
ATOM 709 O O . LEU A 1 87 ? 14.655 7.341 0.840 1.00 59.59 87 LEU A O 1
ATOM 713 N N . CYS A 1 88 ? 15.121 8.046 -1.234 1.00 52.53 88 CYS A N 1
ATOM 714 C CA . CYS A 1 88 ? 16.346 8.782 -0.875 1.00 52.53 88 CYS A CA 1
ATOM 715 C C . CYS A 1 88 ? 16.169 10.297 -0.608 1.00 52.53 88 CYS A C 1
ATOM 717 O O . CYS A 1 88 ? 17.080 10.956 -0.100 1.00 52.53 88 CYS A O 1
ATOM 719 N N . TYR A 1 89 ? 15.013 10.904 -0.900 1.00 51.12 89 TYR A N 1
ATOM 720 C CA . TYR A 1 89 ? 14.872 12.354 -0.707 1.00 51.12 89 TYR A CA 1
ATOM 721 C C . TYR A 1 89 ? 14.627 12.729 0.764 1.00 51.12 89 TYR A C 1
ATOM 723 O O . TYR A 1 89 ? 13.549 12.474 1.289 1.00 51.12 89 TYR A O 1
ATOM 731 N N . LYS A 1 90 ? 15.643 13.353 1.397 1.00 53.84 90 LYS A N 1
ATOM 732 C CA . LYS A 1 90 ? 15.660 14.040 2.714 1.00 53.84 90 LYS A CA 1
ATOM 733 C C . LYS A 1 90 ? 14.589 13.540 3.695 1.00 53.84 90 LYS A C 1
ATOM 735 O O . LYS A 1 90 ? 13.449 13.972 3.589 1.00 53.84 90 LYS A O 1
ATOM 740 N N . SER A 1 91 ? 14.993 12.761 4.707 1.00 57.72 91 SER A N 1
ATOM 741 C CA . SER A 1 91 ? 14.176 12.209 5.817 1.00 57.72 91 SER A CA 1
ATOM 742 C C . SER A 1 91 ? 12.882 12.979 6.153 1.00 57.72 91 SER A C 1
ATOM 744 O O . SER A 1 91 ? 11.815 12.382 6.215 1.00 57.72 91 SER A O 1
ATOM 746 N N . ARG A 1 92 ? 12.916 14.312 6.263 1.00 59.03 92 ARG A N 1
ATOM 747 C CA . ARG A 1 92 ? 11.714 15.122 6.516 1.00 59.03 92 ARG A CA 1
ATOM 748 C C . ARG A 1 92 ? 10.567 14.925 5.503 1.00 59.03 92 ARG A C 1
ATOM 750 O O . ARG A 1 92 ? 9.412 14.962 5.908 1.00 59.03 92 ARG A O 1
ATOM 757 N N . TYR A 1 93 ? 10.850 14.715 4.216 1.00 66.12 93 TYR A N 1
ATOM 758 C CA . TYR A 1 93 ? 9.817 14.439 3.207 1.00 66.12 93 TYR A CA 1
ATOM 759 C C . TYR A 1 93 ? 9.314 12.997 3.276 1.00 66.12 93 TYR A C 1
ATOM 761 O O . TYR A 1 93 ? 8.139 12.769 3.022 1.00 66.12 93 TYR A O 1
ATOM 769 N N . ALA A 1 94 ? 10.159 12.032 3.652 1.00 69.69 94 ALA A N 1
ATOM 770 C CA . ALA A 1 94 ? 9.747 10.639 3.825 1.00 69.69 94 ALA A CA 1
ATOM 771 C C . ALA A 1 94 ? 8.716 10.499 4.953 1.00 69.69 94 ALA A C 1
ATOM 773 O O . ALA A 1 94 ? 7.668 9.889 4.756 1.00 69.69 94 ALA A O 1
ATOM 774 N N . SER A 1 95 ? 8.958 11.143 6.099 1.00 71.19 95 SER A N 1
ATOM 775 C CA . SER A 1 95 ? 7.975 11.171 7.182 1.00 71.19 95 SER A CA 1
ATOM 776 C C . SER A 1 95 ? 6.685 11.894 6.795 1.00 71.19 95 SER A C 1
ATOM 778 O O . SER A 1 95 ? 5.609 11.429 7.152 1.00 71.19 95 SER A O 1
ATOM 780 N N . GLN A 1 96 ? 6.772 12.999 6.045 1.00 73.19 96 GLN A N 1
ATOM 781 C CA . GLN A 1 96 ? 5.583 13.727 5.594 1.00 73.19 96 GLN A CA 1
ATOM 782 C C . GLN A 1 96 ? 4.748 12.887 4.618 1.00 73.19 96 GLN A C 1
ATOM 784 O O . GLN A 1 96 ? 3.548 12.739 4.815 1.00 73.19 96 GLN A O 1
ATOM 789 N N . ASN A 1 97 ? 5.402 12.249 3.640 1.00 74.19 97 ASN A N 1
ATOM 790 C CA . ASN A 1 97 ? 4.761 11.338 2.693 1.00 74.19 97 ASN A CA 1
ATOM 791 C C . ASN A 1 97 ? 4.057 10.183 3.412 1.00 74.19 97 ASN A C 1
ATOM 793 O O . ASN A 1 97 ? 2.956 9.818 3.026 1.00 74.19 97 ASN A O 1
ATOM 797 N N . TYR A 1 98 ? 4.671 9.620 4.457 1.00 76.44 98 TYR A N 1
ATOM 798 C CA . TYR A 1 98 ? 4.062 8.538 5.229 1.00 76.44 98 TYR A CA 1
ATOM 799 C C . TYR A 1 98 ? 2.802 8.989 5.980 1.00 76.44 98 TYR A C 1
ATOM 801 O O . TYR A 1 98 ? 1.806 8.272 5.996 1.00 76.44 98 TYR A O 1
ATOM 809 N N . ILE A 1 99 ? 2.826 10.187 6.574 1.00 76.75 99 ILE A N 1
ATOM 810 C CA . ILE A 1 99 ? 1.662 10.769 7.260 1.00 76.75 99 ILE A CA 1
ATOM 811 C C . ILE A 1 99 ? 0.536 11.069 6.268 1.00 76.75 99 ILE A C 1
ATOM 813 O O . ILE A 1 99 ? -0.626 10.812 6.568 1.00 76.75 99 ILE A O 1
ATOM 817 N N . GLU A 1 100 ? 0.866 11.627 5.105 1.00 80.25 100 GLU A N 1
ATOM 818 C CA . GLU A 1 100 ? -0.116 11.930 4.063 1.00 80.25 100 GLU A CA 1
ATOM 819 C C . GLU A 1 100 ? -0.718 10.644 3.485 1.00 80.25 100 GLU A C 1
ATOM 821 O O . GLU A 1 100 ? -1.935 10.556 3.378 1.00 80.25 100 GLU A O 1
ATOM 826 N N . LEU A 1 101 ? 0.094 9.606 3.254 1.00 82.06 101 LEU A N 1
ATOM 827 C CA . LEU A 1 101 ? -0.372 8.285 2.823 1.00 82.06 101 LEU A CA 1
ATOM 828 C C . LEU A 1 101 ? -1.309 7.626 3.850 1.00 82.06 101 LEU A C 1
ATOM 830 O O . LEU A 1 101 ? -2.297 7.015 3.469 1.00 82.06 101 LEU A O 1
ATOM 834 N N . LEU A 1 102 ? -1.030 7.775 5.150 1.00 78.31 102 LEU A N 1
ATOM 835 C CA . LEU A 1 102 ? -1.896 7.284 6.232 1.00 78.31 102 LEU A CA 1
ATOM 836 C C . LEU A 1 102 ? -3.271 7.966 6.272 1.00 78.31 102 LEU A C 1
ATOM 838 O O . LEU A 1 102 ? -4.222 7.385 6.792 1.00 78.31 102 LEU A O 1
ATOM 842 N N . LYS A 1 103 ? -3.360 9.208 5.786 1.00 79.00 103 LYS A N 1
ATOM 843 C CA . LYS A 1 103 ? -4.598 9.999 5.741 1.00 79.00 103 LYS A CA 1
ATOM 844 C C . LYS A 1 103 ? -5.322 9.898 4.399 1.00 79.00 103 LYS A C 1
ATOM 846 O O . LYS A 1 103 ? -6.444 10.387 4.297 1.00 79.00 103 LYS A O 1
ATOM 851 N N . ASP A 1 104 ? -4.673 9.323 3.394 1.00 81.00 104 ASP A N 1
ATOM 852 C CA . ASP A 1 104 ? -5.201 9.186 2.044 1.00 81.00 104 ASP A CA 1
ATOM 853 C C . ASP A 1 104 ? -6.347 8.168 2.022 1.00 81.00 104 ASP A C 1
ATOM 855 O O . ASP A 1 104 ? -6.247 7.084 2.597 1.00 81.00 104 ASP A O 1
ATOM 859 N N . ASP A 1 105 ? -7.450 8.514 1.364 1.00 78.94 105 ASP A N 1
ATOM 860 C CA . ASP A 1 105 ? -8.599 7.625 1.187 1.00 78.94 105 ASP A CA 1
ATOM 861 C C . ASP A 1 105 ? -8.658 7.009 -0.221 1.00 78.94 105 ASP A C 1
ATOM 863 O O . ASP A 1 105 ? -9.603 6.278 -0.536 1.00 78.94 105 ASP A O 1
ATOM 867 N N . GLU A 1 106 ? -7.638 7.249 -1.055 1.00 82.44 106 GLU A N 1
ATOM 868 C CA . GLU A 1 106 ? -7.440 6.586 -2.341 1.00 82.44 106 GLU A CA 1
ATOM 869 C C . GLU A 1 106 ? -6.679 5.255 -2.166 1.00 82.44 106 GLU A C 1
ATOM 871 O O . GLU A 1 106 ? -5.931 5.034 -1.213 1.00 82.44 106 GLU A O 1
ATOM 876 N N . TYR A 1 107 ? -6.879 4.328 -3.110 1.00 79.25 107 TYR A N 1
ATOM 877 C CA . TYR A 1 107 ? -6.170 3.036 -3.180 1.00 79.25 107 TYR A CA 1
ATOM 878 C C . TYR A 1 107 ? -6.229 2.172 -1.906 1.00 79.25 107 TYR A C 1
ATOM 880 O O . TYR A 1 107 ? -5.389 1.294 -1.724 1.00 79.25 107 TYR A O 1
ATOM 888 N N . TYR A 1 108 ? -7.218 2.389 -1.036 1.00 85.81 108 TYR A N 1
ATOM 889 C CA . TYR A 1 108 ? -7.465 1.514 0.105 1.00 85.81 108 TYR A CA 1
ATOM 890 C C . TYR A 1 108 ? -7.825 0.106 -0.386 1.00 85.81 108 TYR A C 1
ATOM 892 O O . TYR A 1 108 ? -8.647 -0.086 -1.286 1.00 85.81 108 TYR A O 1
ATOM 900 N N . ASP A 1 109 ? -7.197 -0.886 0.222 1.00 83.38 109 ASP A N 1
ATOM 901 C CA . ASP A 1 109 ? -7.372 -2.311 -0.059 1.00 83.38 109 ASP A CA 1
ATOM 902 C C . ASP A 1 109 ? -8.076 -3.035 1.102 1.00 83.38 109 ASP A C 1
ATOM 904 O O . ASP A 1 109 ? -8.387 -4.225 0.992 1.00 83.38 109 ASP A O 1
ATOM 908 N N . ILE A 1 110 ? -8.412 -2.306 2.176 1.00 85.31 110 ILE A N 1
ATOM 909 C CA . ILE A 1 110 ? -9.179 -2.809 3.311 1.00 85.31 110 ILE A CA 1
ATOM 910 C C . ILE A 1 110 ? -10.253 -1.834 3.809 1.00 85.31 110 ILE A C 1
ATOM 912 O O . ILE A 1 110 ? -10.057 -0.623 3.916 1.00 85.31 110 ILE A O 1
ATOM 916 N N . THR A 1 111 ? -11.396 -2.413 4.175 1.00 89.81 111 THR A N 1
ATOM 917 C CA . THR A 1 111 ? -12.465 -1.794 4.956 1.00 89.81 111 THR A CA 1
ATOM 918 C C . THR A 1 111 ? -12.548 -2.434 6.343 1.00 89.81 111 THR A C 1
ATOM 920 O O . THR A 1 111 ? -12.495 -3.656 6.481 1.00 89.81 111 THR A O 1
ATOM 923 N N . ILE A 1 112 ? -12.687 -1.614 7.381 1.00 89.00 112 ILE A N 1
ATOM 924 C CA . ILE A 1 112 ? -12.743 -2.048 8.778 1.00 89.00 112 ILE A CA 1
ATOM 925 C C . ILE A 1 112 ? -14.048 -1.545 9.391 1.00 89.00 112 ILE A C 1
ATOM 927 O O . ILE A 1 112 ? -14.237 -0.342 9.551 1.00 89.00 112 ILE A O 1
ATOM 931 N N . GLU A 1 113 ? -14.944 -2.464 9.728 1.00 92.31 113 GLU A N 1
ATOM 932 C CA . GLU A 1 113 ? -16.201 -2.178 10.423 1.00 92.31 113 GLU A CA 1
ATOM 933 C C . GLU A 1 113 ? -15.968 -2.251 11.938 1.00 92.31 113 GLU A C 1
ATOM 935 O O . GLU A 1 113 ? -15.475 -3.255 12.452 1.00 92.31 113 GLU A O 1
ATOM 940 N N . VAL A 1 114 ? -16.285 -1.187 12.668 1.00 92.50 114 VAL A N 1
ATOM 941 C CA . VAL A 1 114 ? -15.962 -1.034 14.092 1.00 92.50 114 VAL A CA 1
ATOM 942 C C . VAL A 1 114 ? -17.201 -0.619 14.866 1.00 92.50 114 VAL A C 1
ATOM 944 O O . VAL A 1 114 ? -17.950 0.241 14.408 1.00 92.50 114 VAL A O 1
ATOM 947 N N . GLY A 1 115 ? -17.369 -1.178 16.062 1.00 92.44 115 GLY A N 1
ATOM 948 C CA . GLY A 1 115 ? -18.507 -0.919 16.937 1.00 92.44 115 GLY A CA 1
ATOM 949 C C . GLY A 1 115 ? -19.638 -1.928 16.758 1.00 92.44 115 GLY A C 1
ATOM 950 O O . GLY A 1 115 ? -19.682 -2.692 15.793 1.00 92.44 115 GLY A O 1
ATOM 951 N N . GLY A 1 116 ? -20.542 -1.950 17.734 1.00 91.31 116 GLY A N 1
ATOM 952 C CA . GLY A 1 116 ? -21.774 -2.734 17.703 1.00 91.31 116 GLY A CA 1
ATOM 953 C C . GLY A 1 116 ? -22.977 -1.863 17.354 1.00 91.31 116 GLY A C 1
ATOM 954 O O . GLY A 1 116 ? -22.947 -0.649 17.562 1.00 91.31 116 GLY A O 1
ATOM 955 N N . ASP A 1 117 ? -24.040 -2.486 16.844 1.00 85.88 117 ASP A N 1
ATOM 956 C CA . ASP A 1 117 ? -25.314 -1.817 16.559 1.00 85.88 117 ASP A CA 1
ATOM 957 C C . ASP A 1 117 ? -25.818 -1.034 17.795 1.00 85.88 117 ASP A C 1
ATOM 959 O O . ASP A 1 117 ? -25.767 -1.568 18.911 1.00 85.88 117 ASP A O 1
ATOM 963 N N . PRO A 1 118 ? -26.262 0.230 17.640 1.00 87.88 118 PRO A N 1
ATOM 964 C CA . PRO A 1 118 ? -26.421 0.983 16.384 1.00 87.88 118 PRO A CA 1
ATOM 965 C C . PRO A 1 118 ? -25.188 1.816 15.979 1.00 87.88 118 PRO A C 1
ATOM 967 O O . PRO A 1 118 ? -25.210 2.512 14.967 1.00 87.88 118 PRO A O 1
ATOM 970 N N . ASN A 1 119 ? -24.107 1.774 16.758 1.00 89.81 119 ASN A N 1
ATOM 971 C CA . ASN A 1 119 ? -22.946 2.661 16.642 1.00 89.81 119 ASN A CA 1
ATOM 972 C C . ASN A 1 119 ? -21.809 2.035 15.821 1.00 89.81 119 ASN A C 1
ATOM 974 O O . ASN A 1 119 ? -20.664 1.961 16.271 1.00 89.81 119 ASN A O 1
ATOM 978 N N . VAL A 1 120 ? -22.129 1.571 14.613 1.00 93.75 120 VAL A N 1
ATOM 979 C CA . VAL A 1 120 ? -21.145 0.997 13.690 1.00 93.75 120 VAL A CA 1
ATOM 980 C C . VAL A 1 120 ? -20.537 2.096 12.819 1.00 93.75 120 VAL A C 1
ATOM 982 O O . VAL A 1 120 ? -21.255 2.893 12.214 1.00 93.75 120 VAL A O 1
ATOM 985 N N . LYS A 1 121 ? -19.207 2.118 12.705 1.00 95.19 121 LYS A N 1
ATOM 986 C CA . LYS A 1 121 ? -18.465 2.998 11.793 1.00 95.19 121 LYS A CA 1
ATOM 987 C C . LYS A 1 121 ? -17.555 2.185 10.885 1.00 95.19 121 LYS A C 1
ATOM 989 O O . LYS A 1 121 ? -16.977 1.184 11.295 1.00 95.19 121 LYS A O 1
ATOM 994 N N . ILE A 1 122 ? -17.411 2.652 9.650 1.00 92.44 122 ILE A N 1
ATOM 995 C CA . ILE A 1 122 ? -16.558 2.036 8.641 1.00 92.44 122 ILE A CA 1
ATOM 996 C C . ILE A 1 122 ? -15.315 2.900 8.423 1.00 92.44 122 ILE A C 1
ATOM 998 O O . ILE A 1 122 ? -15.423 4.102 8.183 1.00 92.44 122 ILE A O 1
ATOM 1002 N N . PHE A 1 123 ? -14.146 2.268 8.466 1.00 90.06 123 PHE A N 1
ATOM 1003 C CA . PHE A 1 123 ? -12.852 2.877 8.181 1.00 90.06 123 PHE A CA 1
ATOM 1004 C C . PHE A 1 123 ? -12.249 2.285 6.909 1.00 90.06 123 PHE A C 1
ATOM 1006 O O . PHE A 1 123 ? -12.371 1.087 6.657 1.00 90.06 123 PHE A O 1
ATOM 1013 N N . ARG A 1 124 ? -11.575 3.126 6.126 1.00 89.12 124 ARG A N 1
ATOM 1014 C CA . ARG A 1 124 ? -10.785 2.732 4.955 1.00 89.12 124 ARG A CA 1
ATOM 1015 C C . ARG A 1 124 ? -9.314 2.917 5.284 1.00 89.12 124 ARG A C 1
ATOM 1017 O O . ARG A 1 124 ? -8.963 3.903 5.926 1.00 89.12 124 ARG A O 1
ATOM 1024 N N . ALA A 1 125 ? -8.487 1.958 4.894 1.00 87.69 125 ALA A N 1
ATOM 1025 C CA . ALA A 1 125 ? -7.058 1.984 5.177 1.00 87.69 125 ALA A CA 1
ATOM 1026 C C . ALA A 1 125 ? -6.282 1.133 4.166 1.00 87.69 125 ALA A C 1
ATOM 1028 O O . ALA A 1 125 ? -6.874 0.459 3.320 1.00 87.69 125 ALA A O 1
ATOM 1029 N N . HIS A 1 126 ? -4.956 1.133 4.293 1.00 86.25 126 HIS A N 1
ATOM 1030 C CA . HIS A 1 126 ? -4.057 0.330 3.467 1.00 86.25 126 HIS A CA 1
ATOM 1031 C C . HIS A 1 126 ? -3.449 -0.814 4.287 1.00 86.25 126 HIS A C 1
ATOM 1033 O O . HIS A 1 126 ? -2.830 -0.589 5.334 1.00 86.25 126 HIS A O 1
ATOM 1039 N N . MET A 1 127 ? -3.613 -2.055 3.826 1.00 85.50 127 MET A N 1
ATOM 1040 C CA . MET A 1 127 ? -3.145 -3.267 4.496 1.00 85.50 127 MET A CA 1
ATOM 1041 C C . MET A 1 127 ? -1.633 -3.244 4.664 1.00 85.50 127 MET A C 1
ATOM 1043 O O . MET A 1 127 ? -1.157 -3.581 5.743 1.00 85.50 127 MET A O 1
ATOM 1047 N N . ASN A 1 128 ? -0.883 -2.808 3.646 1.00 85.25 128 ASN A N 1
ATOM 1048 C CA . ASN A 1 128 ? 0.576 -2.723 3.719 1.00 85.25 128 ASN A CA 1
ATOM 1049 C C . ASN A 1 128 ? 1.029 -1.888 4.933 1.00 85.25 128 ASN A C 1
ATOM 1051 O O . ASN A 1 128 ? 1.867 -2.333 5.715 1.00 85.25 128 ASN A O 1
ATOM 1055 N N . ILE A 1 129 ? 0.391 -0.740 5.176 1.00 85.12 129 ILE A N 1
ATOM 1056 C CA . ILE A 1 129 ? 0.695 0.123 6.321 1.00 85.12 129 ILE A CA 1
ATOM 1057 C C . ILE A 1 129 ? 0.232 -0.505 7.644 1.00 85.12 129 ILE A C 1
ATOM 1059 O O . ILE A 1 129 ? 1.006 -0.582 8.604 1.00 85.12 129 ILE A O 1
ATOM 1063 N N . LEU A 1 130 ? -1.015 -0.981 7.716 1.00 84.44 130 LEU A N 1
ATOM 1064 C CA . LEU A 1 130 ? -1.570 -1.565 8.942 1.00 84.44 130 LEU A CA 1
ATOM 1065 C C . LEU A 1 130 ? -0.816 -2.827 9.381 1.00 84.44 130 LEU A C 1
ATOM 1067 O O . LEU A 1 130 ? -0.499 -2.983 10.561 1.00 84.44 130 LEU A O 1
ATOM 1071 N N . CYS A 1 131 ? -0.503 -3.722 8.444 1.00 83.88 131 CYS A N 1
ATOM 1072 C CA . CYS A 1 131 ? 0.237 -4.954 8.697 1.00 83.88 131 CYS A CA 1
ATOM 1073 C C . CYS A 1 131 ? 1.698 -4.677 9.049 1.00 83.88 131 CYS A C 1
ATOM 1075 O O . CYS A 1 131 ? 2.260 -5.376 9.900 1.00 83.88 131 CYS A O 1
ATOM 1077 N N . TYR A 1 132 ? 2.312 -3.658 8.444 1.00 82.81 132 TYR A N 1
ATOM 1078 C CA . TYR A 1 132 ? 3.641 -3.207 8.835 1.00 82.81 132 TYR A CA 1
ATOM 1079 C C . TYR A 1 132 ? 3.654 -2.712 10.293 1.00 82.81 132 TYR A C 1
ATOM 1081 O O . TYR A 1 132 ? 4.499 -3.131 11.082 1.00 82.81 132 TYR A O 1
ATOM 1089 N N . ARG A 1 133 ? 2.669 -1.897 10.696 1.00 80.31 133 ARG A N 1
ATOM 1090 C CA . ARG A 1 133 ? 2.637 -1.260 12.028 1.00 80.31 133 ARG A CA 1
ATOM 1091 C C . ARG A 1 133 ? 2.045 -2.117 13.146 1.00 80.31 133 ARG A C 1
ATOM 1093 O O . ARG A 1 133 ? 2.334 -1.857 14.312 1.00 80.31 133 ARG A O 1
ATOM 1100 N N . SER A 1 134 ? 1.221 -3.112 12.827 1.00 81.44 134 SER A N 1
ATOM 1101 C CA . SER A 1 134 ? 0.541 -3.948 13.817 1.00 81.44 134 SER A CA 1
ATOM 1102 C C . SER A 1 134 ? 0.681 -5.432 13.483 1.00 81.44 134 SER A C 1
ATOM 1104 O O . SER A 1 134 ? -0.037 -5.950 12.624 1.00 81.44 134 SER A O 1
ATOM 1106 N N . PRO A 1 135 ? 1.538 -6.171 14.213 1.00 80.81 135 PRO A N 1
ATOM 1107 C CA . PRO A 1 135 ? 1.624 -7.625 14.093 1.00 80.81 135 PRO A CA 1
ATOM 1108 C C . PRO A 1 135 ? 0.290 -8.330 14.375 1.00 80.81 135 PRO A C 1
ATOM 1110 O O . PRO A 1 135 ? 0.033 -9.403 13.832 1.00 80.81 135 PRO A O 1
ATOM 1113 N N . TYR A 1 136 ? -0.565 -7.740 15.219 1.00 82.06 136 TYR A N 1
ATOM 1114 C CA . TYR A 1 136 ? -1.915 -8.244 15.468 1.00 82.06 136 TYR A CA 1
ATOM 1115 C C . TYR A 1 136 ? -2.781 -8.150 14.208 1.00 82.06 136 TYR A C 1
ATOM 1117 O O . TYR A 1 136 ? -3.312 -9.169 13.765 1.00 82.06 136 TYR A O 1
ATOM 1125 N N . LEU A 1 137 ? -2.860 -6.960 13.593 1.00 80.62 137 LEU A N 1
ATOM 1126 C CA . LEU A 1 137 ? -3.614 -6.774 12.351 1.00 80.62 137 LEU A CA 1
ATOM 1127 C C . LEU A 1 137 ? -3.020 -7.611 11.224 1.00 80.62 137 LEU A C 1
ATOM 1129 O O . LEU A 1 137 ? -3.776 -8.232 10.490 1.00 80.62 137 LEU A O 1
ATOM 1133 N N . ARG A 1 138 ? -1.688 -7.726 11.134 1.00 82.94 138 ARG A N 1
ATOM 1134 C CA . ARG A 1 138 ? -1.030 -8.642 10.192 1.00 82.94 138 ARG A CA 1
ATOM 1135 C C . ARG A 1 138 ? -1.588 -10.056 10.323 1.00 82.94 138 ARG A C 1
ATOM 1137 O O . ARG A 1 138 ? -2.136 -10.572 9.359 1.00 82.94 138 ARG A O 1
ATOM 1144 N N . ARG A 1 139 ? -1.555 -10.655 11.518 1.00 81.06 139 ARG A N 1
ATOM 1145 C CA . ARG A 1 139 ? -2.090 -12.015 11.732 1.00 81.06 139 ARG A CA 1
ATOM 1146 C C . ARG A 1 139 ? -3.579 -12.130 11.396 1.00 81.06 139 ARG A C 1
ATOM 1148 O O . ARG A 1 139 ? -3.983 -13.108 10.763 1.00 81.06 139 ARG A O 1
ATOM 1155 N N . ALA A 1 140 ? -4.382 -11.147 11.802 1.00 77.88 140 ALA A N 1
ATOM 1156 C CA . ALA A 1 140 ? -5.819 -11.139 11.538 1.00 77.88 140 ALA A CA 1
ATOM 1157 C C . ALA A 1 140 ? -6.125 -11.070 10.029 1.00 77.88 140 ALA A C 1
ATOM 1159 O O . ALA A 1 140 ? -6.968 -11.809 9.523 1.00 77.88 140 ALA A O 1
ATOM 1160 N N . LEU A 1 141 ? -5.388 -10.239 9.291 1.00 76.88 141 LEU A N 1
ATOM 1161 C CA . LEU A 1 141 ? -5.588 -10.008 7.863 1.00 76.88 141 LEU A CA 1
ATOM 1162 C C . LEU A 1 141 ? -5.014 -11.117 6.981 1.00 76.88 141 LEU A C 1
ATOM 1164 O O . LEU A 1 141 ? -5.662 -11.518 6.015 1.00 76.88 141 LEU A O 1
ATOM 1168 N N . THR A 1 142 ? -3.858 -11.687 7.332 1.00 72.19 142 THR A N 1
ATOM 1169 C CA . THR A 1 142 ? -3.297 -12.844 6.614 1.00 72.19 142 THR A CA 1
ATOM 1170 C C . THR A 1 142 ? -4.216 -14.067 6.709 1.00 72.19 142 THR A C 1
ATOM 1172 O O . THR A 1 142 ? -4.322 -14.831 5.751 1.00 72.19 142 THR A O 1
ATOM 1175 N N . SER A 1 143 ? -4.923 -14.234 7.833 1.00 63.44 143 SER A N 1
ATOM 1176 C CA . SER A 1 143 ? -5.882 -15.332 8.025 1.00 63.44 143 SER A CA 1
ATOM 1177 C C . SER A 1 143 ? -7.134 -15.172 7.154 1.00 63.44 143 SER A C 1
ATOM 1179 O O . SER A 1 143 ? -7.634 -16.160 6.623 1.00 63.44 143 SER A O 1
ATOM 1181 N N . ASN A 1 144 ? -7.595 -13.934 6.940 1.00 56.84 144 ASN A N 1
ATOM 1182 C CA . ASN A 1 144 ? -8.755 -13.632 6.092 1.00 56.84 144 ASN A CA 1
ATOM 1183 C C . ASN A 1 144 ? -8.450 -13.712 4.586 1.00 56.84 144 ASN A C 1
ATOM 1185 O O . ASN A 1 144 ? -9.336 -14.038 3.799 1.00 56.84 144 ASN A O 1
ATOM 1189 N N . ARG A 1 145 ? -7.198 -13.467 4.173 1.00 54.59 145 ARG A N 1
ATOM 1190 C CA . ARG A 1 145 ? -6.784 -13.466 2.756 1.00 54.59 145 ARG A CA 1
ATOM 1191 C C . ARG A 1 145 ? -6.906 -14.833 2.071 1.00 54.59 145 ARG A C 1
ATOM 1193 O O . ARG A 1 145 ? -6.963 -14.892 0.853 1.00 54.59 145 ARG A O 1
ATOM 1200 N N . ARG A 1 146 ? -6.954 -15.930 2.835 1.00 46.75 146 ARG A N 1
ATOM 1201 C CA . ARG A 1 146 ? -7.093 -17.294 2.292 1.00 46.75 146 ARG A CA 1
ATOM 1202 C C . ARG A 1 146 ? -8.507 -17.628 1.802 1.00 46.75 146 ARG A C 1
ATOM 1204 O O . ARG A 1 146 ? -8.676 -18.680 1.199 1.00 46.75 146 ARG A O 1
ATOM 1211 N N . ASN A 1 147 ? -9.490 -16.762 2.061 1.00 45.47 147 ASN A N 1
ATOM 1212 C CA . ASN A 1 147 ? -10.903 -17.093 1.870 1.00 45.47 147 ASN A CA 1
ATOM 1213 C C . ASN A 1 147 ? -11.617 -16.283 0.777 1.00 45.47 147 ASN A C 1
ATOM 1215 O O . ASN A 1 147 ? -12.718 -16.676 0.410 1.00 45.47 147 ASN A O 1
ATOM 1219 N N . ASN A 1 148 ? -11.038 -15.190 0.259 1.00 47.94 148 ASN A N 1
ATOM 1220 C CA . ASN A 1 148 ? -11.718 -14.327 -0.712 1.00 47.94 148 ASN A CA 1
ATOM 1221 C C . ASN A 1 148 ? -10.859 -14.058 -1.950 1.00 47.94 148 ASN A C 1
ATOM 1223 O O . ASN A 1 148 ? -9.852 -13.352 -1.882 1.00 47.94 148 ASN A O 1
ATOM 1227 N N . ASP A 1 149 ? -11.340 -14.561 -3.083 1.00 50.00 149 ASP A N 1
ATOM 1228 C CA . ASP A 1 149 ? -10.912 -14.175 -4.420 1.00 50.00 149 ASP A CA 1
ATOM 1229 C C . ASP A 1 149 ? -11.352 -12.724 -4.685 1.00 50.00 149 ASP A C 1
ATOM 1231 O O . ASP A 1 149 ? -12.541 -12.403 -4.673 1.00 50.00 149 ASP A O 1
ATOM 1235 N N . ASN A 1 150 ? -10.390 -11.831 -4.918 1.00 53.88 150 ASN A N 1
ATOM 1236 C CA . ASN A 1 150 ? -10.571 -10.515 -5.552 1.00 53.88 150 ASN A CA 1
ATOM 1237 C C . ASN A 1 150 ? -11.427 -9.438 -4.853 1.00 53.88 150 ASN A C 1
ATOM 1239 O O . ASN A 1 150 ? -11.584 -8.347 -5.408 1.00 53.88 150 ASN A O 1
ATOM 1243 N N . ILE A 1 151 ? -11.958 -9.668 -3.651 1.00 58.03 151 ILE A N 1
ATOM 1244 C CA . ILE A 1 151 ? -12.775 -8.669 -2.941 1.00 58.03 151 ILE A CA 1
ATOM 1245 C C . ILE A 1 151 ? -11.915 -7.908 -1.927 1.00 58.03 151 ILE A C 1
ATOM 1247 O O . ILE A 1 151 ? -11.217 -8.516 -1.116 1.00 58.03 151 ILE A O 1
ATOM 1251 N N . LEU A 1 152 ? -12.003 -6.572 -1.982 1.00 68.50 152 LEU A N 1
ATOM 1252 C CA . LEU A 1 152 ? -11.548 -5.618 -0.962 1.00 68.50 152 LEU A CA 1
ATOM 1253 C C . LEU A 1 152 ? -11.610 -6.241 0.442 1.00 68.50 152 LEU A C 1
ATOM 1255 O O . LEU A 1 152 ? -12.680 -6.685 0.869 1.00 68.50 152 LEU A O 1
ATOM 1259 N N . ALA A 1 153 ? -10.479 -6.292 1.151 1.00 78.00 153 ALA A N 1
ATOM 1260 C CA . ALA A 1 153 ? -10.426 -6.976 2.435 1.00 78.00 153 ALA A CA 1
ATOM 1261 C C . ALA A 1 153 ? -11.420 -6.337 3.413 1.00 78.00 153 ALA A C 1
ATOM 1263 O O . ALA A 1 153 ? -11.554 -5.115 3.475 1.00 78.00 153 ALA A O 1
ATOM 1264 N N . HIS A 1 154 ? -12.125 -7.161 4.185 1.00 84.31 154 HIS A N 1
ATOM 1265 C CA . HIS A 1 154 ? -13.095 -6.690 5.166 1.00 84.31 154 HIS A CA 1
ATOM 1266 C C . HIS A 1 154 ? -12.873 -7.386 6.506 1.00 84.31 154 HIS A C 1
ATOM 1268 O O . HIS A 1 154 ? -12.768 -8.612 6.567 1.00 84.31 154 HIS A O 1
ATOM 1274 N N . ILE A 1 155 ? -12.790 -6.606 7.582 1.00 85.19 155 ILE A N 1
ATOM 1275 C CA . ILE A 1 155 ? -12.634 -7.106 8.952 1.00 85.19 155 ILE A CA 1
ATOM 1276 C C . ILE A 1 155 ? -13.554 -6.337 9.901 1.00 85.19 155 ILE A C 1
ATOM 1278 O O . ILE A 1 155 ? -13.841 -5.162 9.675 1.00 85.19 155 ILE A O 1
ATOM 1282 N N . LYS A 1 156 ? -14.010 -7.009 10.964 1.00 88.44 156 LYS A N 1
ATOM 1283 C CA . LYS A 1 156 ? -14.922 -6.444 11.960 1.00 88.44 156 LYS A CA 1
ATOM 1284 C C . LYS A 1 156 ? -14.305 -6.414 13.356 1.00 88.44 156 LYS A C 1
ATOM 1286 O O . LYS A 1 156 ? -13.743 -7.414 13.799 1.00 88.44 156 LYS A O 1
ATOM 1291 N N . PHE A 1 157 ? -14.504 -5.310 14.068 1.00 87.94 157 PHE A N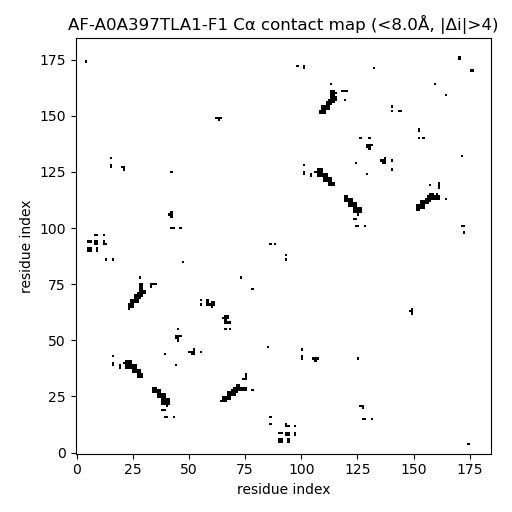 1
ATOM 1292 C CA . PHE A 1 157 ? -14.172 -5.133 15.482 1.00 87.94 157 PHE A CA 1
ATOM 1293 C C . PHE A 1 157 ? -15.403 -4.647 16.265 1.00 87.94 157 PHE A C 1
ATOM 1295 O O . PHE A 1 157 ? -15.481 -3.472 16.628 1.00 87.94 157 PHE A O 1
ATOM 1302 N N . PRO A 1 158 ? -16.375 -5.533 16.554 1.00 87.88 158 PRO A N 1
ATOM 1303 C CA . PRO A 1 158 ? -17.633 -5.134 17.194 1.00 87.88 158 PRO A CA 1
ATOM 1304 C C . PRO A 1 158 ? -17.455 -4.640 18.639 1.00 87.88 158 PRO A C 1
ATOM 1306 O O . PRO A 1 158 ? -18.281 -3.889 19.144 1.00 87.88 158 PRO A O 1
ATOM 1309 N N . ASN A 1 159 ? -16.362 -5.042 19.295 1.00 86.75 159 ASN A N 1
ATOM 1310 C CA . ASN A 1 159 ? -16.082 -4.735 20.700 1.00 86.75 159 ASN A CA 1
ATOM 1311 C C . ASN A 1 159 ? -15.187 -3.498 20.895 1.00 86.75 159 ASN A C 1
ATOM 1313 O O . ASN A 1 159 ? -14.827 -3.182 22.025 1.00 86.75 159 ASN A O 1
ATOM 1317 N N . ILE A 1 160 ? -14.795 -2.818 19.815 1.00 85.94 160 ILE A N 1
ATOM 1318 C CA . ILE A 1 160 ? -14.001 -1.585 19.875 1.00 85.94 160 ILE A CA 1
ATOM 1319 C C . ILE A 1 160 ? -14.928 -0.426 19.516 1.00 85.94 160 ILE A C 1
ATOM 1321 O O . ILE A 1 160 ? -15.686 -0.529 18.554 1.00 85.94 160 ILE A O 1
ATOM 1325 N N . SER A 1 161 ? -14.889 0.673 20.275 1.00 91.12 161 SER A N 1
ATOM 1326 C CA . SER A 1 161 ? -15.671 1.859 19.913 1.00 91.12 161 SER A CA 1
ATOM 1327 C C . SER A 1 161 ? -15.063 2.541 18.676 1.00 91.12 161 SER A C 1
ATOM 1329 O O . SER A 1 161 ? -13.832 2.579 18.543 1.00 91.12 161 SER A O 1
ATOM 1331 N N . PRO A 1 162 ? -15.881 3.113 17.776 1.00 91.44 162 PRO A N 1
ATOM 1332 C CA . PRO A 1 162 ? -15.382 3.890 16.645 1.00 91.44 162 PRO A CA 1
ATOM 1333 C C . PRO A 1 162 ? -14.368 4.975 17.029 1.00 91.44 162 PRO A C 1
ATOM 1335 O O . PRO A 1 162 ? -13.383 5.177 16.325 1.00 91.44 162 PRO A O 1
ATOM 1338 N N . GLU A 1 163 ? -14.570 5.655 18.155 1.00 89.88 163 GLU A N 1
ATOM 1339 C CA . GLU A 1 163 ? -13.701 6.728 18.649 1.00 89.88 163 GLU A CA 1
ATOM 1340 C C . GLU A 1 163 ? -12.335 6.187 19.075 1.00 89.88 163 GLU A C 1
ATOM 1342 O O . GLU A 1 163 ? -11.304 6.756 18.723 1.00 89.88 163 GLU A O 1
ATOM 1347 N N . ILE A 1 164 ? -12.309 5.052 19.781 1.00 85.56 164 ILE A N 1
ATOM 1348 C CA . ILE A 1 164 ? -11.059 4.387 20.167 1.00 85.56 164 ILE A CA 1
ATOM 1349 C C . ILE A 1 164 ? -10.299 3.942 18.919 1.00 85.56 164 ILE A C 1
ATOM 1351 O O . ILE A 1 164 ? -9.085 4.122 18.832 1.00 85.56 164 ILE A O 1
ATOM 1355 N N . PHE A 1 165 ? -11.000 3.389 17.929 1.00 86.62 165 PHE A N 1
ATOM 1356 C CA . PHE A 1 165 ? -10.353 2.944 16.701 1.00 86.62 165 PHE A CA 1
ATOM 1357 C C . PHE A 1 165 ? -9.819 4.105 15.856 1.00 86.62 165 PHE A C 1
ATOM 1359 O O . PHE A 1 165 ? -8.732 4.000 15.292 1.00 86.62 165 PHE A O 1
ATOM 1366 N N . GLN A 1 166 ? -10.531 5.234 15.819 1.00 86.81 166 GLN A N 1
ATOM 1367 C CA . GLN A 1 166 ? -10.048 6.475 15.212 1.00 86.81 166 GLN A CA 1
ATOM 1368 C C . GLN A 1 166 ? -8.725 6.917 15.861 1.00 86.81 166 GLN A C 1
ATOM 1370 O O . GLN A 1 166 ? -7.753 7.155 15.148 1.00 86.81 166 GLN A O 1
ATOM 1375 N N . ILE A 1 167 ? -8.655 6.935 17.199 1.00 83.06 167 ILE A N 1
ATOM 1376 C CA . ILE A 1 167 ? -7.424 7.265 17.939 1.00 83.06 167 ILE A CA 1
ATOM 1377 C C . ILE A 1 167 ? -6.308 6.268 17.618 1.00 83.06 167 ILE A C 1
ATOM 1379 O O . ILE A 1 167 ? -5.158 6.664 17.465 1.00 83.06 167 ILE A O 1
ATOM 1383 N N . ILE A 1 168 ? -6.623 4.977 17.485 1.00 80.00 168 ILE A N 1
ATOM 1384 C CA . ILE A 1 168 ? -5.648 3.957 17.085 1.00 80.00 168 ILE A CA 1
ATOM 1385 C C . ILE A 1 168 ? -5.087 4.257 15.691 1.00 80.00 168 ILE A C 1
ATOM 1387 O O . ILE A 1 168 ? -3.867 4.254 15.517 1.00 80.00 168 ILE A O 1
ATOM 1391 N N . LEU A 1 169 ? -5.943 4.544 14.708 1.00 79.56 169 LEU A N 1
ATOM 1392 C CA . LEU A 1 169 ? -5.483 4.896 13.366 1.00 79.56 169 LEU A CA 1
ATOM 1393 C C . LEU A 1 169 ? -4.608 6.155 13.385 1.00 79.56 169 LEU A C 1
ATOM 1395 O O . LEU A 1 169 ? -3.531 6.174 12.790 1.00 79.56 169 LEU A O 1
ATOM 1399 N N . GLU A 1 170 ? -5.026 7.174 14.132 1.00 78.25 170 GLU A N 1
ATOM 1400 C CA . GLU A 1 170 ? -4.278 8.419 14.307 1.00 78.25 170 GLU A CA 1
ATOM 1401 C C . GLU A 1 170 ? -2.979 8.210 15.103 1.00 78.25 170 GLU A C 1
ATOM 1403 O O . GLU A 1 170 ? -1.984 8.870 14.831 1.00 78.25 170 GLU A O 1
ATOM 1408 N N . SER A 1 171 ? -2.896 7.223 15.998 1.00 72.19 171 SER A N 1
ATOM 1409 C CA . SER A 1 171 ? -1.650 6.854 16.692 1.00 72.19 171 SER A CA 1
ATOM 1410 C C . SER A 1 171 ? -0.616 6.168 15.792 1.00 72.19 171 SER A C 1
ATOM 1412 O O . SER A 1 171 ? 0.561 6.046 16.134 1.00 72.19 171 SER A O 1
ATOM 1414 N N . TYR A 1 172 ? -1.004 5.714 14.598 1.00 68.50 172 TYR A N 1
ATOM 1415 C CA . TYR A 1 172 ? 0.004 5.351 13.603 1.00 68.50 172 TYR A CA 1
ATOM 1416 C C . TYR A 1 172 ? 0.726 6.588 13.054 1.00 68.50 172 TYR A C 1
ATOM 1418 O O . TYR A 1 172 ? 1.854 6.443 12.570 1.00 68.50 172 TYR A O 1
ATOM 1426 N N . ILE A 1 173 ? 0.104 7.767 13.185 1.00 61.06 173 ILE A N 1
ATOM 1427 C CA . ILE A 1 173 ? 0.633 9.086 12.830 1.00 61.06 173 ILE A CA 1
ATOM 1428 C C . ILE A 1 173 ? 1.324 9.724 14.035 1.00 61.06 173 ILE A C 1
ATOM 1430 O O . ILE A 1 173 ? 2.427 10.220 13.877 1.00 61.06 173 ILE A O 1
ATOM 1434 N N . GLU A 1 174 ? 0.729 9.701 15.225 1.00 53.59 174 GLU A N 1
ATOM 1435 C CA . GLU A 1 174 ? 1.262 10.350 16.431 1.00 53.59 174 GLU A CA 1
ATOM 1436 C C . GLU A 1 174 ? 1.751 9.303 17.439 1.00 53.59 174 GLU A C 1
ATOM 1438 O O . GLU A 1 174 ? 1.130 8.263 17.586 1.00 53.59 174 GLU A O 1
ATOM 1443 N N . GLU A 1 175 ? 2.852 9.540 18.159 1.00 50.25 175 GLU A N 1
ATOM 1444 C CA . GLU A 1 175 ? 3.369 8.650 19.222 1.00 50.25 175 GLU A CA 1
ATOM 1445 C C . GLU A 1 175 ? 2.419 8.551 20.445 1.00 50.25 175 GLU A C 1
ATOM 1447 O O . GLU A 1 175 ? 2.805 8.781 21.590 1.00 50.25 175 GLU A O 1
ATOM 1452 N N . ILE A 1 176 ? 1.146 8.201 20.252 1.00 40.59 176 ILE A N 1
ATOM 1453 C CA . ILE A 1 176 ? 0.267 7.836 21.357 1.00 40.59 176 ILE A CA 1
ATOM 1454 C C . ILE A 1 176 ? 0.713 6.448 21.811 1.00 40.59 176 ILE A C 1
ATOM 1456 O O . ILE A 1 176 ? 0.532 5.441 21.130 1.00 40.59 176 ILE A O 1
ATOM 1460 N N . ASN A 1 177 ? 1.398 6.461 22.952 1.00 38.16 177 ASN A N 1
ATOM 1461 C CA . ASN A 1 177 ? 2.069 5.351 23.607 1.00 38.16 177 ASN A CA 1
ATOM 1462 C C . ASN A 1 177 ? 1.414 3.979 23.390 1.00 38.16 177 ASN A C 1
ATOM 1464 O O . ASN A 1 177 ? 0.212 3.782 23.573 1.00 38.16 177 ASN A O 1
ATOM 1468 N N . GLN A 1 178 ? 2.292 2.996 23.197 1.00 43.22 178 GLN A N 1
ATOM 1469 C CA . GLN A 1 178 ? 2.103 1.538 23.226 1.00 43.22 178 GLN A CA 1
ATOM 1470 C C . GLN A 1 178 ? 1.247 1.005 24.409 1.00 43.22 178 GLN A C 1
ATOM 1472 O O . GLN A 1 178 ? 0.872 -0.164 24.429 1.00 43.22 178 GLN A O 1
ATOM 1477 N N . PHE A 1 179 ? 0.900 1.868 25.368 1.00 38.00 179 PHE A N 1
ATOM 1478 C CA . PHE A 1 179 ? 0.022 1.634 26.512 1.00 38.00 179 PHE A CA 1
ATOM 1479 C C . PHE A 1 179 ? -1.462 1.447 26.141 1.00 38.00 179 PHE A C 1
ATOM 1481 O O . PHE A 1 179 ? -2.173 0.742 26.851 1.00 38.00 179 PHE A O 1
ATOM 1488 N N . VAL A 1 180 ? -1.947 2.028 25.036 1.00 45.34 180 VAL A N 1
ATOM 1489 C CA . VAL A 1 180 ? -3.363 1.878 24.630 1.00 45.34 180 VAL A CA 1
ATOM 1490 C C . VAL A 1 180 ? -3.645 0.458 24.125 1.00 45.34 180 VAL A C 1
ATOM 1492 O O . VAL A 1 180 ? -4.665 -0.133 24.466 1.00 45.34 180 VAL A O 1
ATOM 1495 N N . PHE A 1 181 ? -2.704 -0.146 23.395 1.00 41.84 181 PHE A N 1
ATOM 1496 C CA . PHE A 1 181 ? -2.865 -1.500 22.856 1.00 41.84 181 PHE A CA 1
ATOM 1497 C C . PHE A 1 181 ? -2.764 -2.607 23.910 1.00 41.84 181 PHE A C 1
ATOM 1499 O O . PHE A 1 181 ? -3.428 -3.628 23.770 1.00 41.84 181 PHE A O 1
ATOM 1506 N N . ALA A 1 182 ? -1.966 -2.417 24.966 1.00 40.28 182 ALA A N 1
ATOM 1507 C CA . ALA A 1 182 ? -1.814 -3.415 26.028 1.00 40.28 182 ALA A CA 1
ATOM 1508 C C . ALA A 1 182 ? -3.046 -3.529 26.947 1.00 40.28 182 ALA A C 1
ATOM 1510 O O . ALA A 1 182 ? -3.141 -4.488 27.704 1.00 40.28 182 ALA A O 1
ATOM 1511 N N . ASN A 1 183 ? -3.971 -2.563 26.891 1.00 40.44 183 ASN A N 1
ATOM 1512 C CA . ASN A 1 183 ? -5.131 -2.491 27.784 1.00 40.44 183 ASN A CA 1
ATOM 1513 C C . ASN A 1 183 ? -6.486 -2.676 27.069 1.00 40.44 183 ASN A C 1
ATOM 1515 O O . ASN A 1 183 ? -7.519 -2.539 27.720 1.00 40.44 183 ASN A O 1
ATOM 1519 N N . ILE A 1 184 ? -6.509 -2.935 25.751 1.00 48.78 184 ILE A N 1
ATOM 1520 C CA . ILE A 1 184 ? -7.755 -2.995 24.951 1.00 48.78 184 ILE A CA 1
ATOM 1521 C C . ILE A 1 184 ? -7.944 -4.336 24.202 1.00 48.78 184 ILE A C 1
ATOM 1523 O O . ILE A 1 184 ? -9.015 -4.570 23.647 1.00 48.78 184 ILE A O 1
ATOM 1527 N N . VAL A 1 185 ? -6.971 -5.259 24.225 1.00 41.72 185 VAL A N 1
ATOM 1528 C CA . VAL A 1 185 ? -7.124 -6.628 23.677 1.00 41.72 1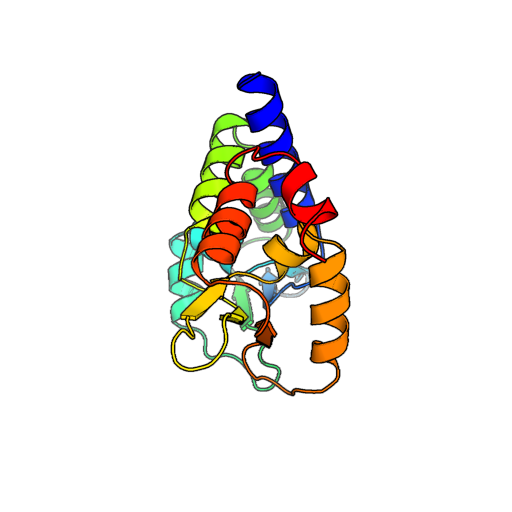85 VAL A CA 1
ATOM 1529 C C . VAL A 1 185 ? -7.098 -7.665 24.787 1.00 41.72 185 VAL A C 1
ATOM 1531 O O . VAL A 1 185 ? -6.167 -7.591 25.617 1.00 41.72 185 VAL A O 1
#